Protein AF-A0A9E0H5Y9-F1 (afdb_monomer)

Foldseek 3Di:
DVVVVVVVVVVVVPPCLLVQLDAWDPDQDLVDQTPHDLDLVSLVVLQVLLVVLQVVLVVCVVVVNNVSSVVSNVSSVVSNVSSVVSNVSSVNSVVSNVVNVVVNVVVVVVVVVVVVVVVVVVCVVVVPPPPPPPPDDDPPDDDPDDDDDDDDDDPDDDPPPDDPDDDPDDPPDDPDPPDPDDDPDDPPDPPPPDDPDPDDDDDDPDPPDPPPVVVVVVPDD

Sequence (221 aa):
MRTVALVLALMTSGGCALAAARSPDLPVRVEREPSCNSGKGAVFADGLGGGLFGLTSLGLLAAEEPAPGLVFGLAAAAFIGSAVSGSRSADRCRAARAEYQALVVARDEQVAVQRAVIQTERRLRAGGAAPVTPTGASPVDPFPGAPAPTGTGATATTPTGTAPPVKPPVAAVKPVAPVAPVAPVKPPVAPPAAQADDDESPADDGAGGSDWAEFWREVKP

Structure (mmCIF, N/CA/C/O backbone):
data_AF-A0A9E0H5Y9-F1
#
_entry.id   AF-A0A9E0H5Y9-F1
#
loop_
_atom_site.group_PDB
_atom_site.id
_atom_site.type_symbol
_atom_site.label_atom_id
_atom_site.label_alt_id
_atom_site.label_comp_id
_atom_site.label_asym_id
_atom_site.label_entity_id
_atom_site.label_seq_id
_atom_site.pdbx_PDB_ins_code
_atom_site.Cartn_x
_atom_site.Cartn_y
_atom_site.Cartn_z
_atom_site.occupancy
_atom_site.B_iso_or_equiv
_atom_site.auth_seq_id
_atom_site.auth_comp_id
_atom_site.auth_asym_id
_atom_site.auth_atom_id
_atom_site.pdbx_PDB_model_num
ATOM 1 N N . MET A 1 1 ? 25.510 13.028 -26.092 1.00 55.56 1 MET A N 1
ATOM 2 C CA . MET A 1 1 ? 26.004 13.335 -24.724 1.00 55.56 1 MET A CA 1
ATOM 3 C C . MET A 1 1 ? 25.100 14.297 -23.945 1.00 55.56 1 MET A C 1
ATOM 5 O O . MET A 1 1 ? 24.720 13.952 -22.836 1.00 55.56 1 MET A O 1
ATOM 9 N N . ARG A 1 2 ? 24.695 15.458 -24.491 1.00 68.00 2 ARG A N 1
ATOM 10 C CA . ARG A 1 2 ? 23.808 16.416 -23.783 1.00 68.00 2 ARG A CA 1
ATOM 11 C C . ARG A 1 2 ? 22.443 15.847 -23.355 1.00 68.00 2 ARG A C 1
ATOM 13 O O . ARG A 1 2 ? 21.960 16.191 -22.287 1.00 68.00 2 ARG A O 1
ATOM 20 N N . THR A 1 3 ? 21.851 14.958 -24.148 1.00 65.44 3 THR A N 1
ATOM 21 C CA . THR A 1 3 ? 20.561 14.309 -23.850 1.00 65.44 3 THR A CA 1
ATOM 22 C C . THR A 1 3 ? 20.649 13.305 -22.700 1.00 65.44 3 THR A C 1
ATOM 24 O O . THR A 1 3 ? 19.797 13.312 -21.820 1.00 65.44 3 THR A O 1
ATOM 27 N N . VAL A 1 4 ? 21.720 12.508 -22.647 1.00 63.34 4 VAL A N 1
ATOM 28 C CA . VAL A 1 4 ? 21.959 11.525 -21.574 1.00 63.34 4 VAL A CA 1
ATOM 29 C C . VAL A 1 4 ? 22.119 12.217 -20.217 1.00 63.34 4 VAL A C 1
ATOM 31 O O . VAL A 1 4 ? 21.519 11.789 -19.238 1.00 63.34 4 VAL A O 1
ATOM 34 N N . ALA A 1 5 ? 22.847 13.339 -20.167 1.00 66.44 5 ALA A N 1
ATOM 35 C CA . ALA A 1 5 ? 23.011 14.125 -18.942 1.00 66.44 5 ALA A CA 1
ATOM 36 C C . ALA A 1 5 ? 21.685 14.721 -18.427 1.00 66.44 5 ALA A C 1
ATOM 38 O O . ALA A 1 5 ? 21.479 14.820 -17.221 1.00 66.44 5 ALA A O 1
ATOM 39 N N . LEU A 1 6 ? 20.772 15.084 -19.332 1.00 68.62 6 LEU A N 1
ATOM 40 C CA . LEU A 1 6 ? 19.481 15.680 -18.985 1.00 68.62 6 LEU A CA 1
ATOM 41 C C . LEU A 1 6 ? 18.494 14.626 -18.452 1.00 68.62 6 LEU A C 1
ATOM 43 O O . LEU A 1 6 ? 17.784 14.887 -17.483 1.00 68.62 6 LEU A O 1
ATOM 47 N N . VAL A 1 7 ? 18.519 13.409 -19.009 1.00 64.50 7 VAL A N 1
ATOM 48 C CA . VAL A 1 7 ? 17.754 12.255 -18.496 1.00 64.50 7 VAL A CA 1
ATOM 49 C C . VAL A 1 7 ? 18.269 11.821 -17.121 1.00 64.50 7 VAL A C 1
ATOM 51 O O . VAL A 1 7 ? 17.469 11.585 -16.215 1.00 64.50 7 VAL A O 1
ATOM 54 N N . LEU A 1 8 ? 19.592 11.792 -16.924 1.00 64.38 8 LEU A N 1
ATOM 55 C CA . LEU A 1 8 ? 20.189 11.469 -15.625 1.00 64.38 8 LEU A CA 1
ATOM 56 C C . LEU A 1 8 ? 19.835 12.522 -14.558 1.00 64.38 8 LEU A C 1
ATOM 58 O O . LEU A 1 8 ? 19.480 12.162 -13.440 1.00 64.38 8 LEU A O 1
ATOM 62 N N . ALA A 1 9 ? 19.850 13.812 -14.915 1.00 62.47 9 ALA A N 1
ATOM 63 C CA . ALA A 1 9 ? 19.482 14.907 -14.013 1.00 62.47 9 ALA A CA 1
ATOM 64 C C . ALA A 1 9 ? 17.990 14.888 -13.610 1.00 62.47 9 ALA A C 1
ATOM 66 O O . ALA A 1 9 ? 17.641 15.219 -12.471 1.00 62.47 9 ALA A O 1
ATOM 67 N N . LEU A 1 10 ? 17.101 14.463 -14.516 1.00 63.09 10 LEU A N 1
ATOM 68 C CA . LEU A 1 10 ? 15.674 14.258 -14.233 1.00 63.09 10 LEU A CA 1
ATOM 69 C C . LEU A 1 10 ? 15.440 13.044 -13.322 1.00 63.09 10 LEU A C 1
ATOM 71 O O . LEU A 1 10 ? 14.639 13.125 -12.392 1.00 63.09 10 LEU A O 1
ATOM 75 N N . MET A 1 11 ? 16.189 11.953 -13.517 1.00 62.50 11 MET A N 1
ATOM 76 C CA . MET A 1 11 ? 16.138 10.783 -12.628 1.00 62.50 11 MET A CA 1
ATOM 77 C C . MET A 1 11 ? 16.585 11.133 -11.201 1.00 62.50 11 MET A C 1
ATOM 79 O O . MET A 1 11 ? 15.953 10.709 -10.236 1.00 62.50 11 MET A O 1
ATOM 83 N N . THR A 1 12 ? 17.631 11.952 -11.044 1.00 60.62 12 THR A N 1
ATOM 84 C CA . THR A 1 12 ? 18.135 12.348 -9.717 1.00 60.62 12 THR A CA 1
ATOM 85 C C . THR A 1 12 ? 17.270 13.391 -9.008 1.00 60.62 12 THR A C 1
ATOM 87 O O . THR A 1 12 ? 17.275 13.441 -7.782 1.00 60.62 12 THR A O 1
ATOM 90 N N . SER A 1 13 ? 16.508 14.209 -9.741 1.00 57.97 13 SER A N 1
ATOM 91 C CA . SER A 1 13 ? 15.600 15.211 -9.149 1.00 57.97 13 SER A CA 1
ATOM 92 C C . SER A 1 13 ? 14.197 14.668 -8.841 1.00 57.97 13 SER A C 1
ATOM 94 O O . SER A 1 13 ? 13.525 15.196 -7.957 1.00 57.97 13 SER A O 1
ATOM 96 N N . GLY A 1 14 ? 13.773 13.576 -9.489 1.00 53.28 14 GLY A N 1
ATOM 97 C CA . GLY A 1 14 ? 12.533 12.852 -9.173 1.00 53.28 14 GLY A CA 1
ATOM 98 C C . GLY A 1 14 ? 12.631 11.857 -8.002 1.00 53.28 14 GLY A C 1
ATOM 99 O O . GLY A 1 14 ? 11.616 11.303 -7.583 1.00 53.28 14 GLY A O 1
ATOM 100 N N . GLY A 1 15 ? 13.827 11.638 -7.441 1.00 47.69 15 GLY A N 1
ATOM 101 C CA . GLY A 1 15 ? 14.134 10.605 -6.437 1.00 47.69 15 GLY A CA 1
ATOM 102 C C . GLY A 1 15 ? 13.528 10.775 -5.034 1.00 47.69 15 GLY A C 1
ATOM 103 O O . GLY A 1 15 ? 13.926 10.067 -4.113 1.00 47.69 15 GLY A O 1
ATOM 104 N N . CYS A 1 16 ? 12.561 11.671 -4.832 1.00 50.84 16 CYS A N 1
ATOM 105 C CA . CYS A 1 16 ? 11.918 11.862 -3.526 1.00 50.84 16 CYS A CA 1
ATOM 106 C C . CYS A 1 16 ? 10.797 10.845 -3.222 1.00 50.84 16 CYS A C 1
ATOM 108 O O . CYS A 1 16 ? 10.337 10.777 -2.084 1.00 50.84 16 CYS A O 1
ATOM 110 N N . ALA A 1 17 ? 10.342 10.046 -4.196 1.00 49.72 17 ALA A N 1
ATOM 111 C CA . ALA A 1 17 ? 9.211 9.129 -3.996 1.00 49.72 17 ALA A CA 1
ATOM 112 C C . ALA A 1 17 ? 9.541 7.932 -3.078 1.00 49.72 17 ALA A C 1
ATOM 114 O O . ALA A 1 17 ? 8.697 7.508 -2.285 1.00 49.72 17 ALA A O 1
ATOM 115 N N . LEU A 1 18 ? 10.788 7.447 -3.098 1.00 51.97 18 LEU A N 1
ATOM 116 C CA . LEU A 1 18 ? 11.247 6.339 -2.246 1.00 51.97 18 LEU A CA 1
ATOM 117 C C . LEU A 1 18 ? 11.237 6.683 -0.744 1.00 51.97 18 LEU A C 1
ATOM 119 O O . LEU A 1 18 ? 11.115 5.789 0.090 1.00 51.97 18 LEU A O 1
ATOM 123 N N . ALA A 1 19 ? 11.268 7.969 -0.379 1.00 49.94 19 ALA A N 1
ATOM 124 C CA . ALA A 1 19 ? 11.200 8.411 1.016 1.00 49.94 19 ALA A CA 1
ATOM 125 C C . ALA A 1 19 ? 9.797 8.271 1.651 1.00 49.94 19 ALA A C 1
ATOM 127 O O . ALA A 1 19 ? 9.645 8.464 2.858 1.00 49.94 19 ALA A O 1
ATOM 128 N N . ALA A 1 20 ? 8.759 7.932 0.875 1.00 52.62 20 ALA A N 1
ATOM 129 C CA . ALA A 1 20 ? 7.381 7.884 1.367 1.00 52.62 20 ALA A CA 1
ATOM 130 C C . ALA A 1 20 ? 6.951 6.516 1.934 1.00 52.62 20 ALA A C 1
ATOM 132 O O . ALA A 1 20 ? 5.935 6.446 2.632 1.00 52.62 20 ALA A O 1
ATOM 133 N N . ALA A 1 21 ? 7.698 5.436 1.679 1.00 60.50 21 ALA A N 1
ATOM 134 C CA . ALA A 1 21 ? 7.359 4.089 2.146 1.00 60.50 21 ALA A CA 1
ATOM 135 C C . ALA A 1 21 ? 7.815 3.861 3.598 1.00 60.50 21 ALA A C 1
ATOM 137 O O . ALA A 1 21 ? 8.646 3.003 3.892 1.00 60.50 21 ALA A O 1
ATOM 138 N N . ARG A 1 22 ? 7.274 4.648 4.531 1.00 72.25 22 ARG A N 1
ATOM 139 C CA . ARG A 1 22 ? 7.550 4.483 5.962 1.00 72.25 22 ARG A CA 1
ATOM 140 C C . ARG A 1 22 ? 6.831 3.231 6.470 1.00 72.25 22 ARG A C 1
ATOM 142 O O . ARG A 1 22 ? 5.601 3.205 6.518 1.00 72.25 22 ARG A O 1
ATOM 149 N N . SER A 1 23 ? 7.600 2.196 6.811 1.00 76.25 23 SER A N 1
ATOM 150 C CA . SER A 1 23 ? 7.073 0.992 7.466 1.00 76.25 23 SER A CA 1
ATOM 151 C C . SER A 1 23 ? 6.410 1.380 8.796 1.00 76.25 23 SER A C 1
ATOM 153 O O . SER A 1 23 ? 6.913 2.290 9.460 1.00 76.25 23 SER A O 1
ATOM 155 N N . PRO A 1 24 ? 5.296 0.741 9.199 1.00 82.06 24 PRO A N 1
ATOM 156 C CA . PRO A 1 24 ? 4.692 1.007 10.500 1.00 82.06 24 PRO A CA 1
ATOM 157 C C . PRO A 1 24 ? 5.658 0.653 11.640 1.00 82.06 24 PRO A C 1
ATOM 159 O O . PRO A 1 24 ? 6.370 -0.351 11.559 1.00 82.06 24 PRO A O 1
ATOM 162 N N . ASP A 1 25 ? 5.645 1.459 12.704 1.00 79.25 25 ASP A N 1
ATOM 163 C CA . ASP A 1 25 ? 6.299 1.118 13.969 1.00 79.25 25 ASP A CA 1
ATOM 164 C C . ASP A 1 25 ? 5.509 -0.017 14.640 1.00 79.25 25 ASP A C 1
ATO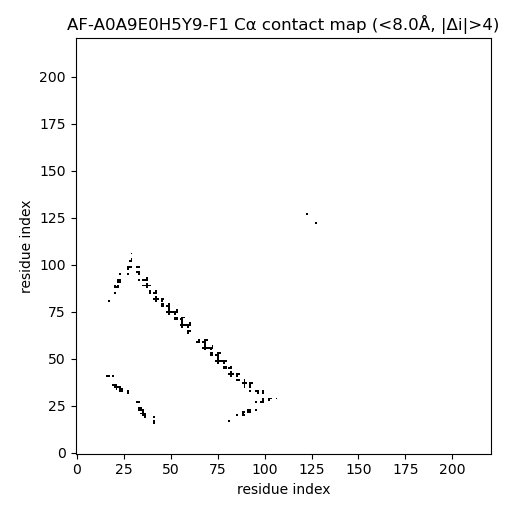M 166 O O . ASP A 1 25 ? 4.319 0.126 14.930 1.00 79.25 25 ASP A O 1
ATOM 170 N N . LEU A 1 26 ? 6.169 -1.155 14.869 1.00 81.44 26 LEU A N 1
ATOM 171 C CA . LEU A 1 26 ? 5.613 -2.317 15.568 1.00 81.44 26 LEU A CA 1
ATOM 172 C C . LEU A 1 26 ? 6.217 -2.426 16.983 1.00 81.44 26 LEU A C 1
ATOM 174 O O . LEU A 1 26 ? 7.394 -2.103 17.160 1.00 81.44 26 LEU A O 1
ATOM 178 N N . PRO A 1 27 ? 5.466 -2.917 17.992 1.00 85.94 27 PRO A N 1
ATOM 179 C CA . PRO A 1 27 ? 4.072 -3.373 17.926 1.00 85.94 27 PRO A CA 1
ATOM 180 C C . PRO A 1 27 ? 3.060 -2.216 17.866 1.00 85.94 27 PRO A C 1
ATOM 182 O O . PRO A 1 27 ? 3.323 -1.134 18.393 1.00 85.94 27 PRO A O 1
ATOM 185 N N . VAL A 1 28 ? 1.888 -2.467 17.267 1.00 86.88 28 VAL A N 1
ATOM 186 C CA . VAL A 1 28 ? 0.767 -1.511 17.226 1.00 86.88 28 VAL A CA 1
ATOM 187 C C . VAL A 1 28 ? 0.241 -1.274 18.643 1.00 86.88 28 VAL A C 1
ATOM 189 O O . VAL A 1 28 ? 0.017 -2.218 19.399 1.00 86.88 28 VAL A O 1
ATOM 192 N N . ARG A 1 29 ? 0.055 -0.004 19.016 1.00 87.12 29 ARG A N 1
ATOM 193 C CA . ARG A 1 29 ? -0.395 0.410 20.354 1.00 87.12 29 ARG A CA 1
ATOM 194 C C . ARG A 1 29 ? -1.699 1.187 20.260 1.00 87.12 29 ARG A C 1
ATOM 196 O O . ARG A 1 29 ? -1.897 1.920 19.297 1.00 87.12 29 ARG A O 1
ATOM 203 N N . VAL A 1 30 ? -2.576 1.070 21.257 1.00 90.50 30 VAL A N 1
ATOM 204 C CA . VAL A 1 30 ? -3.907 1.708 21.204 1.00 90.50 30 VAL A CA 1
ATOM 205 C C . VAL A 1 30 ? -3.842 3.227 21.399 1.00 90.50 30 VAL A C 1
ATOM 207 O O . VAL A 1 30 ? -4.748 3.954 20.992 1.00 90.50 30 VAL A O 1
ATOM 210 N N . GLU A 1 31 ? -2.764 3.730 22.001 1.00 89.94 31 GLU A N 1
ATOM 211 C CA . GLU A 1 31 ? -2.590 5.146 22.328 1.00 89.94 31 GLU A CA 1
ATOM 212 C C . GLU A 1 31 ? -2.141 5.986 21.128 1.00 89.94 31 GLU A C 1
ATOM 214 O O . GLU A 1 31 ? -2.300 7.206 21.146 1.00 89.94 31 GLU A O 1
ATOM 219 N N . ARG A 1 32 ? -1.571 5.362 20.088 1.00 89.56 32 ARG A N 1
ATOM 220 C CA . ARG A 1 32 ? -1.004 6.076 18.940 1.00 89.56 32 ARG A CA 1
ATOM 221 C C . ARG A 1 32 ? -1.328 5.367 17.635 1.00 89.56 32 ARG A C 1
ATOM 223 O O . ARG A 1 32 ? -0.902 4.237 17.420 1.00 89.56 32 ARG A O 1
ATOM 230 N N . GLU A 1 33 ? -2.019 6.074 16.745 1.00 89.00 33 GLU A N 1
ATOM 231 C CA . GLU A 1 33 ? -2.270 5.579 15.394 1.00 89.00 33 GLU A CA 1
ATOM 232 C C . GLU A 1 33 ? -0.937 5.357 14.648 1.00 89.00 33 GLU A C 1
ATOM 234 O O . GLU A 1 33 ? -0.043 6.213 14.721 1.00 89.00 33 GLU A O 1
ATOM 239 N N . PRO A 1 34 ? -0.775 4.234 13.921 1.00 87.69 34 PRO A N 1
ATOM 240 C CA . PRO A 1 34 ? 0.422 3.989 13.130 1.00 87.69 34 PRO A CA 1
ATOM 241 C C . PRO A 1 34 ? 0.591 5.061 12.044 1.00 87.69 34 PRO A C 1
ATOM 243 O O . PRO A 1 34 ? -0.226 5.206 11.131 1.00 87.69 34 PRO A O 1
ATOM 246 N N . SER A 1 35 ? 1.696 5.805 12.121 1.00 84.12 35 SER A N 1
ATOM 247 C CA . SER A 1 35 ? 2.064 6.821 11.135 1.00 84.12 35 SER A CA 1
ATOM 248 C C . SER A 1 35 ? 2.779 6.175 9.949 1.00 84.12 35 SER A C 1
ATOM 250 O O . SER A 1 35 ? 4.008 6.159 9.876 1.00 84.12 35 SER A O 1
ATOM 252 N N . CYS A 1 36 ? 2.006 5.623 9.022 1.00 86.38 36 CYS A N 1
ATOM 253 C CA . CYS A 1 36 ? 2.512 5.038 7.786 1.00 86.38 36 CYS A CA 1
ATOM 254 C C . CYS A 1 36 ? 1.691 5.516 6.580 1.00 86.38 36 CYS A C 1
ATOM 256 O O . CYS A 1 36 ? 0.522 5.894 6.703 1.00 86.38 36 CYS A O 1
ATOM 258 N N . ASN A 1 37 ? 2.317 5.538 5.400 1.00 81.81 37 ASN A N 1
ATOM 259 C CA . ASN A 1 37 ? 1.646 5.931 4.165 1.00 81.81 37 ASN A CA 1
ATOM 260 C C . ASN A 1 37 ? 1.036 4.695 3.491 1.00 81.81 37 ASN A C 1
ATOM 262 O O . ASN A 1 37 ? 1.750 3.833 2.989 1.00 81.81 37 ASN A O 1
ATOM 266 N N . SER A 1 38 ? -0.295 4.610 3.473 1.00 80.50 38 SER A N 1
ATOM 267 C CA . SER A 1 38 ? -1.037 3.541 2.788 1.00 80.50 38 SER A CA 1
ATOM 268 C C . SER A 1 38 ? -1.387 3.882 1.333 1.00 80.50 38 SER A C 1
ATOM 270 O O . SER A 1 38 ? -2.138 3.141 0.684 1.00 80.50 38 SER A O 1
ATOM 272 N N . GLY A 1 39 ? -0.941 5.041 0.841 1.00 77.94 39 GLY A N 1
ATOM 273 C CA . GLY A 1 39 ? -1.223 5.527 -0.500 1.00 77.94 39 GLY A CA 1
ATOM 274 C C . GLY A 1 39 ? -0.476 4.715 -1.552 1.00 77.94 39 GLY A C 1
ATOM 275 O O . GLY A 1 39 ? 0.749 4.660 -1.553 1.00 77.94 39 GLY A O 1
ATOM 276 N N . LYS A 1 40 ? -1.213 4.132 -2.504 1.00 79.50 40 LYS A N 1
ATOM 277 C CA . LYS A 1 40 ? -0.628 3.425 -3.659 1.00 79.50 40 LYS A CA 1
ATOM 278 C C . LYS A 1 40 ? -0.065 4.368 -4.730 1.00 79.50 40 LYS A C 1
ATOM 280 O O . LYS A 1 40 ? 0.473 3.889 -5.717 1.00 79.50 40 LYS A O 1
ATOM 285 N N . GLY A 1 41 ? -0.167 5.688 -4.546 1.00 78.69 41 GLY A N 1
ATOM 286 C CA . GLY A 1 41 ? 0.259 6.677 -5.543 1.00 78.69 41 GLY A CA 1
ATOM 287 C C . GLY A 1 41 ? 1.720 6.517 -5.972 1.00 78.69 41 GLY A C 1
ATOM 288 O O . GLY A 1 41 ? 2.003 6.555 -7.163 1.00 78.69 41 GLY A O 1
ATOM 289 N N . ALA A 1 42 ? 2.623 6.239 -5.025 1.00 77.25 42 ALA A N 1
ATOM 290 C CA . ALA A 1 42 ? 4.030 5.978 -5.336 1.00 77.25 42 ALA A CA 1
ATOM 291 C C . ALA A 1 42 ? 4.221 4.672 -6.130 1.00 77.25 42 ALA A C 1
ATOM 293 O O . ALA A 1 42 ? 4.955 4.655 -7.107 1.00 77.25 42 ALA A O 1
ATOM 294 N N . VAL A 1 43 ? 3.485 3.608 -5.783 1.00 83.75 43 VAL A N 1
ATOM 295 C CA . VAL A 1 43 ? 3.524 2.321 -6.506 1.00 83.75 43 VAL A CA 1
ATOM 296 C C . VAL A 1 43 ? 3.056 2.484 -7.953 1.00 83.75 43 VAL A C 1
ATOM 298 O O . VAL A 1 43 ? 3.643 1.906 -8.862 1.00 83.75 43 VAL A O 1
ATOM 301 N N . PHE A 1 44 ? 2.013 3.287 -8.179 1.00 83.25 44 PHE A N 1
ATOM 302 C CA . PHE A 1 44 ? 1.539 3.596 -9.527 1.00 83.25 44 PHE A CA 1
ATOM 303 C C . PHE A 1 44 ? 2.556 4.414 -10.324 1.00 83.25 44 PHE A C 1
ATOM 305 O O . PHE A 1 44 ? 2.780 4.110 -11.493 1.00 83.25 44 PHE A O 1
ATOM 312 N N . ALA A 1 45 ? 3.180 5.420 -9.705 1.00 81.94 45 ALA A N 1
ATOM 313 C CA . ALA A 1 45 ? 4.218 6.214 -10.357 1.00 81.94 45 ALA A CA 1
ATOM 314 C C . ALA A 1 45 ? 5.423 5.343 -10.753 1.00 81.94 45 ALA A C 1
ATOM 316 O O . ALA A 1 45 ? 5.882 5.418 -11.893 1.00 81.94 45 ALA A O 1
ATOM 317 N N . ASP A 1 46 ? 5.860 4.460 -9.854 1.00 83.75 46 ASP A N 1
ATOM 318 C CA . ASP A 1 46 ? 6.954 3.524 -10.109 1.00 83.75 46 ASP A CA 1
ATOM 319 C C . ASP A 1 46 ? 6.590 2.515 -11.205 1.00 83.75 46 ASP A C 1
ATOM 321 O O . ASP A 1 46 ? 7.380 2.279 -12.114 1.00 83.75 46 ASP A O 1
ATOM 325 N N . GLY A 1 47 ? 5.375 1.961 -11.184 1.00 84.50 47 GLY A N 1
ATOM 326 C CA . GLY A 1 47 ? 4.901 1.051 -12.230 1.00 84.50 47 GLY A CA 1
ATOM 327 C C . GLY A 1 47 ? 4.837 1.713 -13.610 1.00 84.50 47 GLY A C 1
ATOM 328 O O . GLY A 1 47 ? 5.225 1.105 -14.608 1.00 84.50 47 GLY A O 1
ATOM 329 N N . LEU A 1 48 ? 4.403 2.975 -13.669 1.00 90.38 48 LEU A N 1
ATOM 330 C CA . LEU A 1 48 ? 4.343 3.750 -14.910 1.00 90.38 48 LEU A CA 1
ATOM 331 C C . LEU A 1 48 ? 5.751 4.062 -15.436 1.00 90.38 48 LEU A C 1
ATOM 333 O O . LEU A 1 48 ? 6.006 3.891 -16.628 1.00 90.38 48 LEU A O 1
ATOM 337 N N . GLY A 1 49 ? 6.677 4.437 -14.547 1.00 85.81 49 GLY A N 1
ATOM 338 C CA . GLY A 1 49 ? 8.094 4.588 -14.878 1.00 85.81 49 GLY A CA 1
ATOM 339 C C . GLY A 1 49 ? 8.697 3.288 -15.412 1.00 85.81 49 GLY A C 1
ATOM 340 O O . GLY A 1 49 ? 9.285 3.281 -16.492 1.00 85.81 49 GLY A O 1
ATOM 341 N N . GLY A 1 50 ? 8.476 2.173 -14.714 1.00 88.81 50 GLY A N 1
ATOM 342 C CA . GLY A 1 50 ? 8.931 0.845 -15.128 1.00 88.81 50 GLY A CA 1
ATOM 343 C C . GLY A 1 50 ? 8.415 0.446 -16.510 1.00 88.81 50 GLY A C 1
ATOM 344 O O . GLY A 1 50 ? 9.194 -0.013 -17.342 1.00 88.81 50 GLY A O 1
ATOM 345 N N . GLY A 1 51 ? 7.135 0.695 -16.796 1.00 89.69 51 GLY A N 1
ATOM 346 C CA . GLY A 1 51 ? 6.551 0.448 -18.116 1.00 89.69 51 GLY A CA 1
ATOM 347 C C . GLY A 1 51 ? 7.186 1.297 -19.223 1.00 89.69 51 GLY A C 1
ATOM 348 O O . GLY A 1 51 ? 7.566 0.762 -20.264 1.00 89.69 51 GLY A O 1
ATOM 349 N N . LEU A 1 52 ? 7.363 2.602 -18.995 1.00 91.81 52 LEU A N 1
ATOM 350 C CA . LEU A 1 52 ? 7.992 3.511 -19.964 1.00 91.81 52 LEU A CA 1
ATOM 351 C C . LEU A 1 52 ? 9.442 3.123 -20.268 1.00 91.81 52 LEU A C 1
ATOM 353 O O . LEU A 1 52 ? 9.836 3.065 -21.436 1.00 91.81 52 LEU A O 1
ATOM 357 N N . PHE A 1 53 ? 10.230 2.818 -19.237 1.00 88.81 53 PHE A N 1
ATOM 358 C CA . PHE A 1 53 ? 11.610 2.380 -19.424 1.00 88.81 53 PHE A CA 1
ATOM 359 C C . PHE A 1 53 ? 11.695 1.000 -20.071 1.00 88.81 53 PHE A C 1
ATOM 361 O O . PHE A 1 53 ? 12.554 0.794 -20.925 1.00 88.81 53 PHE A O 1
ATOM 368 N N . GLY A 1 54 ? 10.775 0.089 -19.747 1.00 92.00 54 GLY A N 1
ATOM 369 C CA . GLY A 1 54 ? 10.717 -1.236 -20.360 1.00 92.00 54 GLY A CA 1
ATOM 370 C C . GLY A 1 54 ? 10.427 -1.167 -21.860 1.00 92.00 54 GLY A C 1
ATOM 371 O O . GLY A 1 54 ? 11.152 -1.759 -22.656 1.00 92.00 54 GLY A O 1
ATOM 372 N N . LEU A 1 55 ? 9.430 -0.374 -22.267 1.00 93.62 55 LEU A N 1
ATOM 373 C CA . LEU A 1 55 ? 9.121 -0.152 -23.685 1.00 93.62 55 LEU A CA 1
ATOM 374 C C . LEU A 1 55 ? 10.284 0.522 -24.426 1.00 93.62 55 LEU A C 1
ATOM 376 O O . LEU A 1 55 ? 10.602 0.143 -25.551 1.00 93.62 55 LEU A O 1
ATOM 380 N N . THR A 1 56 ? 10.950 1.485 -23.783 1.00 89.56 56 THR A N 1
ATOM 381 C CA . THR A 1 56 ? 12.126 2.161 -24.354 1.00 89.56 56 THR A CA 1
ATOM 382 C C . THR A 1 56 ? 13.302 1.198 -24.529 1.00 89.56 56 THR A C 1
ATOM 384 O O . THR A 1 56 ? 13.953 1.207 -25.571 1.00 89.56 56 THR A O 1
ATOM 387 N N . SER A 1 57 ? 13.548 0.329 -23.544 1.00 91.56 57 SER A N 1
ATOM 388 C CA . SER A 1 57 ? 14.564 -0.727 -23.612 1.00 91.56 57 SER A CA 1
ATOM 389 C C . SER A 1 57 ? 14.321 -1.664 -24.794 1.00 91.56 57 SER A C 1
ATOM 391 O O . SER A 1 57 ? 15.228 -1.874 -25.597 1.00 91.56 57 SER A O 1
ATOM 393 N N . LEU A 1 58 ? 13.086 -2.152 -24.959 1.00 91.81 58 LEU A N 1
ATOM 394 C CA . LEU A 1 58 ? 12.712 -3.023 -26.077 1.00 91.81 58 LEU A CA 1
ATOM 395 C C . LEU A 1 58 ? 12.888 -2.333 -27.434 1.00 91.81 58 LEU A C 1
ATOM 397 O O . LEU A 1 58 ? 13.411 -2.945 -28.361 1.00 91.81 58 LEU A O 1
ATOM 401 N N . GLY A 1 59 ? 12.499 -1.060 -27.550 1.00 93.00 59 GLY A N 1
ATOM 402 C CA . GLY A 1 59 ? 12.676 -0.287 -28.782 1.00 93.00 59 GLY A CA 1
ATOM 403 C C . GLY A 1 59 ? 14.145 -0.104 -29.172 1.00 93.00 59 GLY A C 1
ATOM 404 O O . GLY A 1 59 ? 14.487 -0.230 -30.343 1.00 93.00 59 GLY A O 1
ATOM 405 N N . LEU A 1 60 ? 15.021 0.138 -28.195 1.00 91.44 60 LEU A N 1
ATOM 406 C CA . LEU A 1 60 ? 16.462 0.284 -28.430 1.00 91.44 60 LEU A CA 1
ATOM 407 C C . LEU A 1 60 ? 17.142 -1.047 -28.752 1.00 91.44 60 LEU A C 1
ATOM 409 O O . LEU A 1 60 ? 17.998 -1.099 -29.632 1.00 91.44 60 LEU A O 1
ATOM 413 N N . LEU A 1 61 ? 16.728 -2.131 -28.093 1.00 90.56 61 LEU A N 1
ATOM 414 C CA . LEU A 1 61 ? 17.193 -3.477 -28.426 1.00 90.56 61 LEU A CA 1
ATOM 415 C C . LEU A 1 61 ? 16.771 -3.874 -29.848 1.00 90.56 61 LEU A C 1
ATOM 417 O O . LEU A 1 61 ? 17.573 -4.446 -30.580 1.00 90.56 61 LEU A O 1
ATOM 421 N N . ALA A 1 62 ? 15.550 -3.522 -30.264 1.00 94.06 62 ALA A N 1
ATOM 422 C CA . ALA A 1 62 ? 15.067 -3.756 -31.625 1.00 94.06 62 ALA A CA 1
ATOM 423 C C . ALA A 1 62 ? 15.791 -2.903 -32.683 1.00 94.06 62 ALA A C 1
ATOM 425 O O . ALA A 1 62 ? 15.850 -3.299 -33.843 1.00 94.06 62 ALA A O 1
ATOM 426 N N . ALA A 1 63 ? 16.350 -1.755 -32.293 1.00 93.88 63 ALA A N 1
ATOM 427 C CA . ALA A 1 63 ? 17.157 -0.889 -33.151 1.00 93.88 63 ALA A CA 1
ATOM 428 C C . ALA A 1 63 ? 18.652 -1.274 -33.186 1.00 93.88 63 ALA A C 1
ATOM 430 O O . ALA A 1 63 ? 19.463 -0.486 -33.661 1.00 93.88 63 ALA A O 1
ATOM 431 N N . GLU A 1 64 ? 19.020 -2.453 -32.668 1.00 93.12 64 GLU A N 1
ATOM 432 C CA . GLU A 1 64 ? 20.406 -2.938 -32.569 1.00 93.12 64 GLU A CA 1
ATOM 433 C C . GLU A 1 64 ? 21.337 -2.019 -31.749 1.00 93.12 64 GLU A C 1
ATOM 435 O O . GLU A 1 64 ? 22.557 -2.029 -31.920 1.00 93.12 64 GLU A O 1
ATOM 440 N N . GLU A 1 65 ? 20.786 -1.260 -30.793 1.00 90.50 65 GLU A N 1
ATOM 441 C CA . GLU A 1 65 ? 21.553 -0.470 -29.824 1.00 90.50 65 GLU A CA 1
ATOM 442 C C . GLU A 1 65 ? 21.540 -1.147 -28.432 1.00 90.50 65 GLU A C 1
ATOM 444 O O . GLU A 1 65 ? 20.818 -0.719 -27.519 1.00 90.50 65 GLU A O 1
ATOM 449 N N . PRO A 1 66 ? 22.343 -2.211 -28.205 1.00 85.38 66 PRO A N 1
ATOM 450 C CA . PRO A 1 66 ? 22.231 -3.042 -27.005 1.00 85.38 66 PRO A CA 1
ATOM 451 C C . PRO A 1 66 ? 22.673 -2.329 -25.726 1.00 85.38 66 PRO A C 1
ATOM 453 O O . PRO A 1 66 ? 22.082 -2.535 -24.667 1.00 85.38 66 PRO A O 1
ATOM 456 N N . ALA A 1 67 ? 23.688 -1.464 -25.810 1.00 89.44 67 ALA A N 1
ATOM 457 C CA . ALA A 1 67 ? 24.216 -0.749 -24.651 1.00 89.44 67 ALA A CA 1
ATOM 458 C C . ALA A 1 67 ? 23.165 0.166 -23.986 1.00 89.44 67 ALA A C 1
ATOM 460 O O . ALA A 1 67 ? 22.909 -0.006 -22.792 1.00 89.44 67 ALA A O 1
ATOM 461 N N . PRO A 1 68 ? 22.508 1.104 -24.700 1.00 84.25 68 PRO A N 1
ATOM 462 C CA . PRO A 1 68 ? 21.450 1.905 -24.091 1.00 84.25 68 PRO A CA 1
ATOM 463 C C . PRO A 1 68 ? 20.204 1.064 -23.776 1.00 84.25 68 PRO A C 1
ATOM 465 O O . PRO A 1 68 ? 19.580 1.292 -22.738 1.00 84.25 68 PRO A O 1
ATOM 468 N N . GLY A 1 69 ? 19.880 0.051 -24.591 1.00 86.75 69 GLY A N 1
ATOM 469 C CA . GLY A 1 69 ? 18.777 -0.876 -24.329 1.00 86.75 69 GLY A CA 1
ATOM 470 C C . GLY A 1 69 ? 18.882 -1.564 -22.964 1.00 86.75 69 GLY A C 1
ATOM 471 O O . GLY A 1 69 ? 17.919 -1.553 -22.194 1.00 86.75 69 GLY A O 1
ATOM 472 N N . LEU A 1 70 ? 20.063 -2.075 -22.607 1.00 91.12 70 LEU A N 1
ATOM 473 C CA . LEU A 1 70 ? 20.318 -2.697 -21.302 1.00 91.12 70 LEU A CA 1
ATOM 474 C C . LEU A 1 70 ? 20.205 -1.706 -20.139 1.00 91.12 70 LEU A C 1
ATOM 476 O O . LEU A 1 70 ? 19.611 -2.039 -19.114 1.00 91.12 70 LEU A O 1
ATOM 480 N N . VAL A 1 71 ? 20.720 -0.481 -20.291 1.00 89.50 71 VAL A N 1
ATOM 481 C CA . VAL A 1 71 ? 20.628 0.555 -19.245 1.00 89.50 71 VAL A CA 1
ATOM 482 C C . VAL A 1 71 ? 19.167 0.879 -18.929 1.00 89.50 71 VAL A C 1
ATOM 484 O O . VAL A 1 71 ? 18.777 0.915 -17.760 1.00 89.50 71 VAL A O 1
ATOM 487 N N . PHE A 1 72 ? 18.336 1.057 -19.957 1.00 88.56 72 PHE A N 1
ATOM 488 C CA . PHE A 1 72 ? 16.906 1.289 -19.765 1.00 88.56 72 PHE A CA 1
ATOM 489 C C . PHE A 1 72 ? 16.175 0.058 -19.216 1.00 88.56 72 PHE A C 1
ATOM 491 O O . PHE A 1 72 ? 15.258 0.211 -18.411 1.00 88.56 72 PHE A O 1
ATOM 498 N N . GLY A 1 73 ? 16.606 -1.152 -19.579 1.00 90.62 73 GLY A N 1
ATOM 499 C CA . GLY A 1 73 ? 16.062 -2.394 -19.026 1.00 90.62 73 GLY A CA 1
ATOM 500 C C . GLY A 1 73 ? 16.330 -2.526 -17.524 1.00 90.62 73 GLY A C 1
ATOM 501 O O . GLY A 1 73 ? 15.418 -2.828 -16.753 1.00 90.62 73 GLY A O 1
ATOM 502 N N . LEU A 1 74 ? 17.551 -2.212 -17.079 1.00 90.19 74 LEU A N 1
ATOM 503 C CA . LEU A 1 74 ? 17.904 -2.182 -15.656 1.00 90.19 74 LEU A CA 1
ATOM 504 C C . LEU A 1 74 ? 17.124 -1.108 -14.893 1.00 90.19 74 LEU A C 1
ATOM 506 O O . LEU A 1 74 ? 16.643 -1.369 -13.790 1.00 90.19 74 LEU A O 1
ATOM 510 N N . ALA A 1 75 ? 16.947 0.077 -15.485 1.00 85.31 75 ALA A N 1
ATOM 511 C CA . ALA A 1 75 ? 16.104 1.115 -14.900 1.00 85.31 75 ALA A CA 1
ATOM 512 C C . ALA A 1 75 ? 14.658 0.619 -14.732 1.00 85.31 75 ALA A C 1
ATOM 514 O O . ALA A 1 75 ? 14.092 0.737 -13.646 1.00 85.31 75 ALA A O 1
ATOM 515 N N . ALA A 1 76 ? 14.085 -0.009 -15.764 1.00 89.81 76 ALA A N 1
ATOM 516 C CA . ALA A 1 76 ? 12.749 -0.595 -15.703 1.00 89.81 76 ALA A CA 1
ATOM 517 C C . ALA A 1 76 ? 12.620 -1.621 -14.566 1.00 89.81 76 ALA A C 1
ATOM 519 O O . ALA A 1 76 ? 11.682 -1.547 -13.770 1.00 89.81 76 ALA A O 1
ATOM 520 N N . ALA A 1 77 ? 13.592 -2.528 -14.438 1.00 90.25 77 ALA A N 1
ATOM 521 C CA . ALA A 1 77 ? 13.625 -3.518 -13.365 1.00 90.25 77 ALA A CA 1
ATOM 522 C C . ALA A 1 77 ? 13.698 -2.870 -11.971 1.00 90.25 77 ALA A C 1
ATOM 524 O O . ALA A 1 77 ? 12.984 -3.297 -11.062 1.00 90.25 77 ALA A O 1
ATOM 525 N N . ALA A 1 78 ? 14.497 -1.811 -11.801 1.00 88.31 78 ALA A N 1
ATOM 526 C CA . ALA A 1 78 ? 14.584 -1.074 -10.541 1.00 88.31 78 ALA A CA 1
ATOM 527 C C . ALA A 1 78 ? 13.242 -0.425 -10.156 1.00 88.31 78 ALA A C 1
ATOM 529 O O . ALA A 1 78 ? 12.812 -0.532 -9.005 1.00 88.31 78 ALA A O 1
ATOM 530 N N . PHE A 1 79 ? 12.540 0.178 -11.119 1.00 87.50 79 PHE A N 1
ATOM 531 C CA . PHE A 1 79 ? 11.206 0.747 -10.907 1.00 87.50 79 PHE A CA 1
ATOM 532 C C . PHE A 1 79 ? 10.170 -0.318 -10.534 1.00 87.50 79 PHE A C 1
ATOM 534 O O . PHE A 1 79 ? 9.421 -0.143 -9.573 1.00 87.50 79 PHE A O 1
ATOM 541 N N . ILE A 1 80 ? 10.159 -1.455 -11.232 1.00 85.75 80 ILE A N 1
ATOM 542 C CA . ILE A 1 80 ? 9.254 -2.569 -10.914 1.00 85.75 80 ILE A CA 1
ATOM 543 C C . ILE A 1 80 ? 9.559 -3.122 -9.514 1.00 85.75 80 ILE A C 1
ATOM 545 O O . ILE A 1 80 ? 8.642 -3.338 -8.718 1.00 85.75 80 ILE A O 1
ATOM 549 N N . GLY A 1 81 ? 10.838 -3.296 -9.174 1.00 85.31 81 GLY A N 1
ATOM 550 C CA . GLY A 1 81 ? 11.266 -3.726 -7.842 1.00 85.31 81 GLY A CA 1
ATOM 551 C C . GLY A 1 81 ? 10.814 -2.760 -6.743 1.00 85.31 81 GLY A C 1
ATOM 552 O O . GLY A 1 81 ? 10.285 -3.196 -5.714 1.00 85.31 81 GLY A O 1
ATOM 553 N N . SER A 1 82 ? 10.943 -1.451 -6.985 1.00 84.38 82 SER A N 1
ATOM 554 C CA . SER A 1 82 ? 10.439 -0.402 -6.091 1.00 84.38 82 SER A CA 1
ATOM 555 C C . SER A 1 82 ? 8.923 -0.494 -5.914 1.00 84.38 82 SER A C 1
ATOM 557 O O . SER A 1 82 ? 8.442 -0.527 -4.781 1.00 84.38 82 SER A O 1
ATOM 559 N N . ALA A 1 83 ? 8.168 -0.660 -7.003 1.00 84.50 83 ALA A N 1
ATOM 560 C CA . ALA A 1 83 ? 6.713 -0.793 -6.961 1.00 84.50 83 ALA A CA 1
ATOM 561 C C . ALA A 1 83 ? 6.261 -2.004 -6.122 1.00 84.50 83 ALA A C 1
ATOM 563 O O . ALA A 1 83 ? 5.368 -1.884 -5.277 1.00 84.50 83 ALA A O 1
ATOM 564 N N . VAL A 1 84 ? 6.901 -3.167 -6.295 1.00 88.06 84 VAL A N 1
ATOM 565 C CA . VAL A 1 84 ? 6.584 -4.387 -5.530 1.00 88.06 84 VAL A CA 1
ATOM 566 C C . VAL A 1 84 ? 6.903 -4.204 -4.045 1.00 88.06 84 VAL A C 1
ATOM 568 O O . VAL A 1 84 ? 6.077 -4.529 -3.185 1.00 88.06 84 VAL A O 1
ATOM 571 N N . SER A 1 85 ? 8.078 -3.655 -3.730 1.00 87.12 85 SER A N 1
ATOM 572 C CA . SER A 1 85 ? 8.481 -3.362 -2.350 1.00 87.12 85 SER A CA 1
ATOM 573 C C . SER A 1 85 ? 7.538 -2.344 -1.691 1.00 87.12 85 SER A C 1
ATOM 575 O O . SER A 1 85 ? 7.042 -2.562 -0.579 1.00 87.12 85 SER A O 1
ATOM 577 N N . GLY A 1 86 ? 7.195 -1.278 -2.418 1.00 84.31 86 GLY A N 1
ATOM 578 C CA . GLY A 1 86 ? 6.250 -0.249 -1.999 1.00 84.31 86 GLY A CA 1
ATOM 579 C C . GLY A 1 86 ? 4.848 -0.803 -1.747 1.00 84.31 86 GLY A C 1
ATOM 580 O O . GLY A 1 86 ? 4.241 -0.472 -0.727 1.00 84.31 86 GLY A O 1
ATOM 581 N N . SER A 1 87 ? 4.353 -1.707 -2.601 1.00 86.94 87 SER A N 1
ATOM 582 C CA . SER A 1 87 ? 3.052 -2.360 -2.395 1.00 86.94 87 SER A CA 1
ATOM 583 C C . SER A 1 87 ? 3.036 -3.175 -1.107 1.00 86.94 87 SER A C 1
ATOM 585 O O . SER A 1 87 ? 2.119 -3.024 -0.302 1.00 86.94 87 SER A O 1
ATOM 587 N N . ARG A 1 88 ? 4.077 -3.980 -0.858 1.00 89.00 88 ARG A N 1
ATOM 588 C CA . ARG A 1 88 ? 4.185 -4.768 0.380 1.00 89.00 88 ARG A CA 1
ATOM 589 C C . ARG A 1 88 ? 4.218 -3.874 1.621 1.00 89.00 88 ARG A C 1
ATOM 591 O O . ARG A 1 88 ? 3.592 -4.207 2.625 1.00 89.00 88 ARG A O 1
ATOM 598 N N . SER A 1 89 ? 4.912 -2.737 1.558 1.00 86.25 89 SER A N 1
ATOM 599 C CA . SER A 1 89 ? 4.937 -1.753 2.650 1.00 86.25 89 SER A CA 1
ATOM 600 C C . SER A 1 89 ? 3.555 -1.130 2.894 1.00 86.25 89 SER A C 1
ATOM 602 O O . SER A 1 89 ? 3.090 -1.069 4.036 1.00 86.25 89 SER A O 1
ATOM 604 N N . ALA A 1 90 ? 2.842 -0.755 1.827 1.00 86.69 90 ALA A N 1
ATOM 605 C CA . ALA A 1 90 ? 1.485 -0.217 1.919 1.00 86.69 90 ALA A CA 1
ATOM 606 C C . ALA A 1 90 ? 0.495 -1.238 2.506 1.00 86.69 90 ALA A C 1
ATOM 608 O O . ALA A 1 90 ? -0.355 -0.874 3.321 1.00 86.69 90 ALA A O 1
ATOM 609 N N . ASP A 1 91 ? 0.617 -2.513 2.138 1.00 89.56 91 ASP A N 1
ATOM 610 C CA . ASP A 1 91 ? -0.247 -3.570 2.662 1.00 89.56 91 ASP A CA 1
ATOM 611 C C . ASP A 1 91 ? 0.045 -3.861 4.145 1.00 89.56 91 ASP A C 1
ATOM 613 O O . ASP A 1 91 ? -0.894 -3.977 4.934 1.00 89.56 91 ASP A O 1
ATOM 617 N N . ARG A 1 92 ? 1.316 -3.834 4.576 1.00 89.62 92 ARG A N 1
ATOM 618 C CA . ARG A 1 92 ? 1.675 -3.882 6.010 1.00 89.62 92 ARG A CA 1
ATOM 619 C C . ARG A 1 92 ? 1.102 -2.700 6.790 1.00 89.62 92 ARG A C 1
ATOM 621 O O . ARG A 1 92 ? 0.601 -2.880 7.894 1.00 89.62 92 ARG A O 1
ATOM 628 N N . CYS A 1 93 ? 1.138 -1.500 6.215 1.00 90.62 93 CYS A N 1
ATOM 629 C CA . CYS A 1 93 ? 0.543 -0.315 6.830 1.00 90.62 93 CYS A CA 1
ATOM 630 C C . CYS A 1 93 ? -0.980 -0.456 7.002 1.00 90.62 93 CYS A C 1
ATOM 632 O O . CYS A 1 93 ? -1.530 -0.101 8.045 1.00 90.62 93 CYS A O 1
ATOM 634 N N . ARG A 1 94 ? -1.675 -1.014 6.002 1.00 90.25 94 ARG A N 1
ATOM 635 C CA . ARG A 1 94 ? -3.116 -1.295 6.096 1.00 90.25 94 ARG A CA 1
ATOM 636 C C . ARG A 1 94 ? -3.429 -2.333 7.162 1.00 90.25 94 ARG A C 1
ATOM 638 O O . ARG A 1 94 ? -4.371 -2.126 7.919 1.00 90.25 94 ARG A O 1
ATOM 645 N N . ALA A 1 95 ? -2.633 -3.397 7.243 1.00 93.00 95 ALA A N 1
ATOM 646 C CA . ALA A 1 95 ? -2.770 -4.403 8.290 1.00 93.00 95 ALA A CA 1
ATOM 647 C C . ALA A 1 95 ? -2.600 -3.775 9.684 1.00 93.00 95 ALA A C 1
ATOM 649 O O . ALA A 1 95 ? -3.485 -3.908 10.523 1.00 93.00 95 ALA A O 1
ATOM 650 N N . ALA A 1 96 ? -1.549 -2.974 9.890 1.00 92.38 96 ALA A N 1
ATOM 651 C CA . ALA A 1 96 ? -1.314 -2.279 11.157 1.00 92.38 96 ALA A CA 1
ATOM 652 C C . ALA A 1 96 ? -2.453 -1.311 11.532 1.00 92.38 96 ALA A C 1
ATOM 654 O O . ALA A 1 96 ? -2.822 -1.202 12.701 1.00 92.38 96 ALA A O 1
ATOM 655 N N . ARG A 1 97 ? -3.054 -0.616 10.555 1.00 93.00 97 ARG A N 1
ATOM 656 C CA . ARG A 1 97 ? -4.241 0.222 10.798 1.00 93.00 97 ARG A CA 1
ATOM 657 C C . ARG A 1 97 ? -5.478 -0.594 11.161 1.00 93.00 97 ARG A C 1
ATOM 659 O O . ARG A 1 97 ? -6.231 -0.168 12.032 1.00 93.00 97 ARG A O 1
ATOM 666 N N . ALA A 1 98 ? -5.692 -1.741 10.521 1.00 94.31 98 ALA A N 1
ATOM 667 C CA . ALA A 1 98 ? -6.797 -2.632 10.863 1.00 94.31 98 ALA A CA 1
ATOM 668 C C . ALA A 1 98 ? -6.645 -3.180 12.293 1.00 94.31 98 ALA A C 1
ATOM 670 O O . ALA A 1 98 ? -7.603 -3.168 13.064 1.00 94.31 98 ALA A O 1
ATOM 671 N N . GLU A 1 99 ? -5.428 -3.571 12.681 1.00 94.25 99 GLU A N 1
ATOM 672 C CA . GLU A 1 99 ? -5.106 -3.971 14.055 1.00 94.25 99 GLU A CA 1
ATOM 673 C C . GLU A 1 99 ? -5.346 -2.832 15.052 1.00 94.25 99 GLU A C 1
ATOM 675 O O . GLU A 1 99 ? -5.983 -3.038 16.084 1.00 94.25 99 GLU A O 1
ATOM 680 N N . TYR A 1 100 ? -4.905 -1.611 14.731 1.00 94.75 100 TYR A N 1
ATOM 681 C CA . TYR A 1 100 ? -5.154 -0.433 15.565 1.00 94.75 100 TYR A CA 1
ATOM 682 C C . TYR A 1 100 ? -6.654 -0.203 15.788 1.00 94.75 100 TYR A C 1
ATOM 684 O O . TYR A 1 100 ? -7.087 -0.010 16.923 1.00 94.75 100 TYR A O 1
ATOM 692 N N . GLN A 1 101 ? -7.462 -0.272 14.726 1.00 95.75 101 GLN A N 1
ATOM 693 C CA . GLN A 1 101 ? -8.915 -0.123 14.825 1.00 95.75 101 GLN A CA 1
ATOM 694 C C . GLN A 1 101 ? -9.542 -1.207 15.705 1.00 95.75 101 GLN A C 1
ATOM 696 O O . GLN A 1 101 ? -10.383 -0.891 16.545 1.00 95.75 101 GLN A O 1
ATOM 701 N N . ALA A 1 102 ? -9.101 -2.461 15.575 1.00 95.50 102 ALA A N 1
ATOM 702 C CA . ALA A 1 102 ? -9.567 -3.549 16.430 1.00 95.50 102 ALA A CA 1
ATOM 703 C C . ALA A 1 102 ? -9.234 -3.299 17.912 1.00 95.50 102 ALA A C 1
ATOM 705 O O . ALA A 1 102 ? -10.087 -3.495 18.778 1.00 95.50 102 ALA A O 1
ATOM 706 N N . LEU A 1 103 ? -8.027 -2.804 18.207 1.00 94.19 103 LEU A N 1
ATOM 707 C CA . LEU A 1 103 ? -7.626 -2.445 19.570 1.00 94.19 103 LEU A CA 1
ATOM 708 C C . LEU A 1 103 ? -8.456 -1.282 20.129 1.00 94.19 103 LEU A C 1
ATOM 710 O O . LEU A 1 103 ? -8.844 -1.319 21.296 1.00 94.19 103 LEU A O 1
ATOM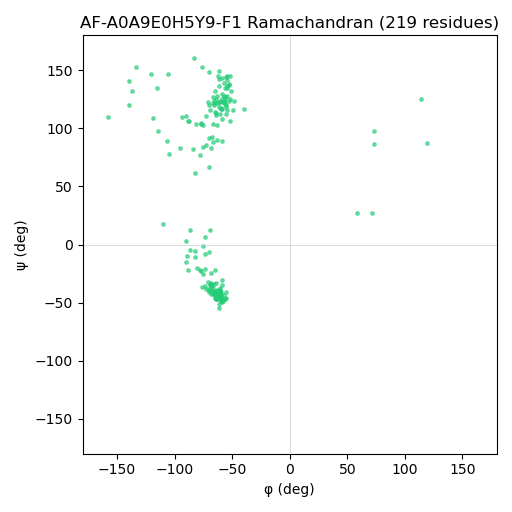 714 N N . VAL A 1 104 ? -8.751 -0.261 19.317 1.00 95.69 104 VAL A N 1
ATOM 715 C CA . VAL A 1 104 ? -9.581 0.881 19.735 1.00 95.69 104 VAL A CA 1
ATOM 716 C C .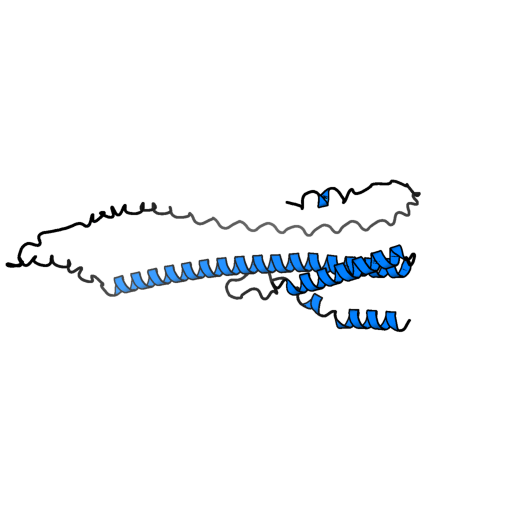 VAL A 1 104 ? -11.003 0.432 20.061 1.00 95.69 104 VAL A C 1
ATOM 718 O O . VAL A 1 104 ? -11.510 0.792 21.121 1.00 95.69 104 VAL A O 1
ATOM 721 N N . VAL A 1 105 ? -11.615 -0.402 19.215 1.00 96.38 105 VAL A N 1
ATOM 722 C CA . VAL A 1 105 ? -12.954 -0.960 19.472 1.00 96.38 105 VAL A CA 1
ATOM 723 C C . VAL A 1 105 ? -12.961 -1.773 20.767 1.00 96.38 105 VAL A C 1
ATOM 725 O O . VAL A 1 105 ? -13.802 -1.534 21.631 1.00 96.38 105 VAL A O 1
ATOM 728 N N . ALA A 1 106 ? -11.981 -2.661 20.958 1.00 95.25 106 ALA A N 1
ATOM 729 C CA . ALA A 1 106 ? -11.871 -3.455 22.180 1.00 95.25 106 ALA A CA 1
ATOM 730 C C . ALA A 1 106 ? -11.710 -2.578 23.436 1.00 95.25 106 ALA A C 1
ATOM 732 O O . ALA A 1 106 ? -12.327 -2.840 24.471 1.00 95.25 106 ALA A O 1
ATOM 733 N N . ARG A 1 107 ? -10.914 -1.504 23.356 1.00 95.31 107 ARG A N 1
ATOM 734 C CA . ARG A 1 107 ? -10.767 -0.530 24.447 1.00 95.31 107 ARG A CA 1
ATOM 735 C C . ARG A 1 107 ? -12.086 0.189 24.732 1.00 95.31 107 ARG A C 1
ATOM 737 O O . ARG A 1 107 ? -12.450 0.355 25.894 1.00 95.31 107 ARG A O 1
ATOM 744 N N . ASP A 1 108 ? -12.796 0.630 23.703 1.00 95.81 108 ASP A N 1
ATOM 745 C CA . ASP A 1 108 ? -14.046 1.376 23.863 1.00 95.81 108 ASP A CA 1
ATOM 746 C C . ASP A 1 108 ? -15.155 0.505 24.469 1.00 95.81 108 ASP A C 1
ATOM 748 O O . ASP A 1 108 ? -15.887 0.970 25.348 1.00 95.81 108 ASP A O 1
ATOM 752 N N . GLU A 1 109 ? -15.217 -0.776 24.101 1.00 96.44 109 GLU A N 1
ATOM 753 C CA . GLU A 1 109 ? -16.084 -1.765 24.751 1.00 96.44 109 GLU A CA 1
ATOM 754 C C . GLU A 1 109 ? -15.749 -1.925 26.240 1.00 96.44 109 GLU A C 1
ATOM 756 O O . GLU A 1 109 ? -16.645 -1.869 27.087 1.00 96.44 109 GLU A O 1
ATOM 761 N N . GLN A 1 110 ? -14.465 -2.047 26.592 1.00 95.62 110 GLN A N 1
ATOM 762 C CA . GLN A 1 110 ? -14.036 -2.127 27.994 1.00 95.62 110 GLN A CA 1
ATOM 763 C C . GLN A 1 110 ? -14.425 -0.873 28.785 1.00 95.62 110 GLN A C 1
ATOM 765 O O . GLN A 1 110 ? -14.944 -0.976 29.900 1.00 95.62 110 GLN A O 1
ATOM 770 N N . VAL A 1 111 ? -14.238 0.314 28.202 1.00 96.38 111 VAL A N 1
ATOM 771 C CA . VAL A 1 111 ? -14.633 1.586 28.825 1.00 96.38 111 VAL A CA 1
ATOM 772 C C . VAL A 1 111 ? -16.153 1.663 29.000 1.00 96.38 111 VAL A C 1
ATOM 774 O O . VAL A 1 111 ? -16.625 2.134 30.038 1.00 96.38 111 VAL A O 1
ATOM 777 N N . ALA A 1 112 ? -16.938 1.190 28.030 1.00 96.44 112 ALA A N 1
ATOM 778 C CA . ALA A 1 112 ? -18.396 1.152 28.125 1.00 96.44 112 ALA A CA 1
ATOM 779 C C . ALA A 1 112 ? -18.872 0.221 29.251 1.00 96.44 112 ALA A C 1
ATOM 781 O O . ALA A 1 112 ? -19.698 0.629 30.075 1.00 96.44 112 ALA A O 1
ATOM 782 N N . VAL A 1 113 ? -18.301 -0.984 29.346 1.00 96.88 113 VAL A N 1
ATOM 783 C CA . VAL A 1 113 ? -18.581 -1.934 30.435 1.00 96.88 113 VAL A CA 1
ATOM 784 C C . VAL A 1 113 ? -18.214 -1.324 31.786 1.00 96.88 113 VAL A C 1
ATOM 786 O O . VAL A 1 113 ? -19.027 -1.336 32.710 1.00 96.88 113 VAL A O 1
ATOM 789 N N . GLN A 1 114 ? -17.035 -0.711 31.903 1.00 95.75 114 GLN A N 1
ATOM 790 C CA . GLN A 1 114 ? -16.597 -0.079 33.146 1.00 95.75 114 GLN A CA 1
ATOM 791 C C . GLN A 1 114 ? -17.533 1.064 33.571 1.00 95.75 114 GLN A C 1
ATOM 793 O O . GLN A 1 114 ? -17.884 1.178 34.748 1.00 95.75 114 GLN A O 1
ATOM 798 N N . ARG A 1 115 ? -18.010 1.882 32.623 1.00 96.44 115 ARG A N 1
ATOM 799 C CA . ARG A 1 115 ? -19.017 2.920 32.907 1.00 96.44 115 ARG A CA 1
ATOM 800 C C . ARG A 1 115 ? -20.339 2.322 33.380 1.00 96.44 115 ARG A C 1
ATOM 802 O O . ARG A 1 115 ? -20.920 2.856 34.325 1.00 96.44 115 ARG A O 1
ATOM 809 N N . ALA A 1 116 ? -20.805 1.236 32.766 1.00 95.81 116 ALA A N 1
ATOM 810 C CA . ALA A 1 116 ? -22.038 0.561 33.169 1.00 95.81 116 ALA A CA 1
ATOM 811 C C . ALA A 1 116 ? -21.942 0.004 34.601 1.00 95.81 116 ALA A C 1
ATOM 813 O O . ALA A 1 116 ? -22.876 0.169 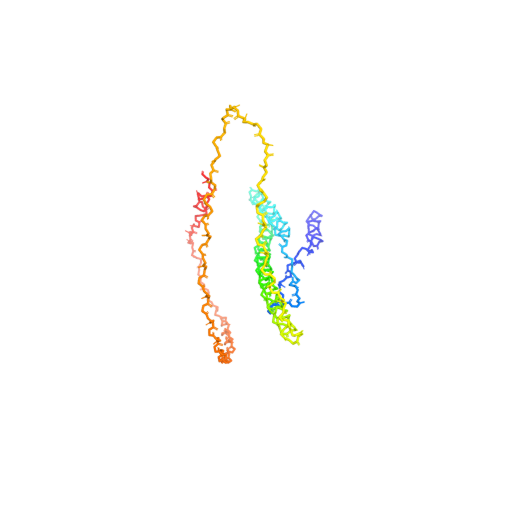35.390 1.00 95.81 116 ALA A O 1
ATOM 814 N N . VAL A 1 117 ? -20.792 -0.571 34.972 1.00 96.62 117 VAL A N 1
ATOM 815 C CA . VAL A 1 117 ? -20.523 -1.033 36.345 1.00 96.62 117 VAL A CA 1
ATOM 816 C C . VAL A 1 117 ? -20.585 0.138 37.328 1.00 96.62 117 VAL A C 1
ATOM 818 O O . VAL A 1 117 ? -21.362 0.095 38.280 1.00 96.62 117 VAL A O 1
ATOM 821 N N . ILE A 1 118 ? -19.869 1.235 37.053 1.00 96.38 118 ILE A N 1
ATOM 822 C CA . ILE A 1 118 ? -19.861 2.426 37.923 1.00 96.38 118 ILE A CA 1
ATOM 823 C C . ILE A 1 118 ? -21.270 3.027 38.068 1.00 96.38 118 ILE A C 1
ATOM 825 O O . ILE A 1 118 ? -21.659 3.451 39.158 1.00 96.38 118 ILE A O 1
ATOM 829 N N . GLN A 1 119 ? -22.059 3.076 36.990 1.00 95.12 119 GLN A N 1
ATOM 830 C CA . GLN A 1 119 ? -23.443 3.557 37.044 1.00 95.12 119 GLN A CA 1
ATOM 831 C C . GLN A 1 119 ? -24.335 2.650 37.893 1.00 95.12 119 GLN A C 1
ATOM 833 O O . GLN A 1 119 ? -25.147 3.153 38.672 1.00 95.12 119 GLN A O 1
ATOM 838 N N . THR A 1 120 ? -24.170 1.335 37.770 1.00 94.00 120 THR A N 1
ATOM 839 C CA . THR A 1 120 ? -24.922 0.352 38.557 1.00 94.00 120 THR A CA 1
ATOM 840 C C . THR A 1 120 ? -24.596 0.494 40.042 1.00 94.00 120 THR A C 1
ATOM 842 O O . THR A 1 120 ? -25.508 0.626 40.856 1.00 94.00 120 THR A O 1
ATOM 845 N N . GLU A 1 121 ? -23.315 0.596 40.402 1.00 94.06 121 GLU A N 1
ATOM 846 C CA . GLU A 1 121 ? -22.894 0.827 41.790 1.00 94.06 121 GLU A CA 1
ATOM 847 C C . GLU A 1 121 ? -23.437 2.143 42.360 1.00 94.06 121 GLU A C 1
ATOM 849 O O . GLU A 1 121 ? -23.898 2.184 43.503 1.00 94.06 121 GLU A O 1
ATOM 854 N N . ARG A 1 122 ? -23.433 3.226 41.569 1.00 94.06 122 ARG A N 1
ATOM 855 C CA . ARG A 1 122 ? -24.016 4.511 41.988 1.00 94.06 122 ARG A CA 1
ATOM 856 C C . ARG A 1 122 ? -25.518 4.404 42.238 1.00 94.06 122 ARG A C 1
ATOM 858 O O . ARG A 1 122 ? -25.983 4.953 43.232 1.00 94.06 122 ARG A O 1
ATOM 865 N N . ARG A 1 123 ? -26.269 3.695 41.386 1.00 91.06 123 ARG A N 1
ATOM 866 C CA . ARG A 1 123 ? -27.716 3.469 41.578 1.00 91.06 123 ARG A CA 1
ATOM 867 C C . ARG A 1 123 ? -28.005 2.666 42.846 1.00 91.06 123 ARG A C 1
ATOM 869 O O . ARG A 1 123 ? -28.918 3.022 43.585 1.00 91.06 123 ARG A O 1
ATOM 876 N N . LEU A 1 124 ? -27.201 1.635 43.114 1.00 89.88 124 LEU A N 1
ATOM 877 C CA . LEU A 1 124 ? -27.315 0.826 44.329 1.00 89.88 124 LEU A CA 1
ATOM 878 C C . LEU A 1 124 ? -27.017 1.655 45.588 1.00 89.88 124 LEU A C 1
ATOM 880 O O . LEU A 1 124 ? -27.784 1.605 46.545 1.00 89.88 124 LEU A O 1
ATOM 884 N N . ARG A 1 125 ? -25.955 2.476 45.580 1.00 91.44 125 ARG A N 1
ATOM 885 C CA . ARG A 1 125 ? -25.624 3.363 46.714 1.00 91.44 125 ARG A CA 1
ATO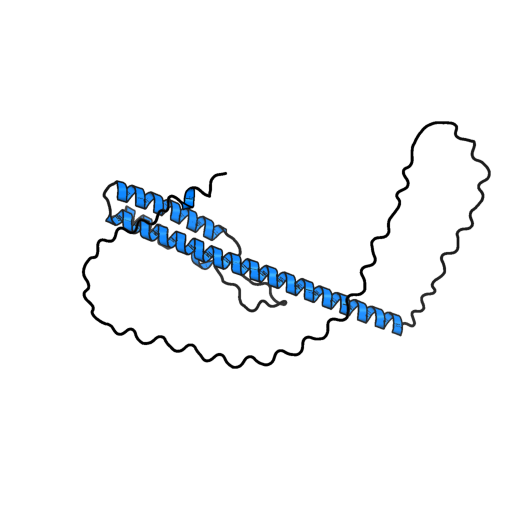M 886 C C . ARG A 1 125 ? -26.634 4.488 46.926 1.00 91.44 125 ARG A C 1
ATOM 888 O O . ARG A 1 125 ? -26.884 4.854 48.066 1.00 91.44 125 ARG A O 1
ATOM 895 N N . ALA A 1 126 ? -27.213 5.031 45.857 1.00 87.75 126 ALA A N 1
ATOM 896 C CA . ALA A 1 126 ? -28.213 6.095 45.935 1.00 87.75 126 ALA A CA 1
ATOM 897 C C . ALA A 1 126 ? -29.593 5.615 46.434 1.00 87.75 126 ALA A C 1
ATOM 899 O O . ALA A 1 126 ? -30.543 6.391 46.415 1.00 87.75 126 ALA A O 1
ATOM 900 N N . GLY A 1 127 ? -29.723 4.353 46.866 1.00 72.50 127 GLY A N 1
ATOM 901 C CA . GLY A 1 127 ? -30.973 3.813 47.404 1.00 72.50 127 GLY A CA 1
ATOM 902 C C . GLY A 1 127 ? -32.056 3.609 46.343 1.00 72.50 127 GLY A C 1
ATOM 903 O O . GLY A 1 127 ? -33.238 3.676 46.663 1.00 72.50 127 GLY A O 1
ATOM 904 N N . GLY A 1 128 ? -31.668 3.390 45.080 1.00 57.34 128 GLY A N 1
ATOM 905 C CA . GLY A 1 128 ? -32.561 3.346 43.922 1.00 57.34 128 GLY A CA 1
ATOM 906 C C . GLY A 1 128 ? -33.489 2.131 43.858 1.00 57.34 128 GLY A C 1
ATOM 907 O O . GLY A 1 128 ? -33.402 1.346 42.917 1.00 57.34 128 GLY A O 1
ATOM 908 N N . ALA A 1 129 ? -34.436 2.028 44.787 1.00 53.00 129 ALA A N 1
ATOM 909 C CA . ALA A 1 129 ? -35.786 1.604 44.450 1.00 53.00 129 ALA A CA 1
ATOM 910 C C . ALA A 1 129 ? -36.468 2.802 43.771 1.00 53.00 129 ALA A C 1
ATOM 912 O O . ALA A 1 129 ? -37.144 3.598 44.418 1.00 53.00 129 ALA A O 1
ATOM 913 N N . ALA A 1 130 ? -36.256 2.983 42.465 1.00 58.72 130 ALA A N 1
ATOM 914 C CA . ALA A 1 130 ? -37.223 3.774 41.714 1.00 58.72 130 ALA A CA 1
ATOM 915 C C . ALA A 1 130 ? -38.545 2.990 41.781 1.00 58.72 130 ALA A C 1
ATOM 917 O O . ALA A 1 130 ? -38.529 1.798 41.453 1.00 58.72 130 ALA A O 1
ATOM 918 N N . PRO A 1 131 ? -39.658 3.584 42.245 1.00 54.34 131 PRO A N 1
ATOM 919 C CA . PRO A 1 131 ? -40.933 2.894 42.237 1.00 54.34 131 PRO A CA 1
ATOM 920 C C . PRO A 1 131 ? -41.231 2.529 40.788 1.00 54.34 131 PRO A C 1
ATOM 922 O O . PRO A 1 131 ? -41.366 3.396 39.926 1.00 54.34 131 PRO A O 1
ATOM 925 N N . VAL A 1 132 ? -41.308 1.231 40.516 1.00 57.84 132 VAL A N 1
ATOM 926 C CA . VAL A 1 132 ? -42.022 0.743 39.346 1.00 57.84 132 VAL A CA 1
ATOM 927 C C . VAL A 1 132 ? -43.471 1.089 39.656 1.00 57.84 132 VAL A C 1
ATOM 929 O O . VAL A 1 132 ? -44.158 0.331 40.332 1.00 57.84 132 VAL A O 1
ATOM 932 N N . THR A 1 133 ? -43.927 2.287 39.297 1.00 54.59 133 THR A N 1
ATOM 933 C CA . THR A 1 133 ? -45.360 2.510 39.176 1.00 54.59 133 THR A CA 1
ATOM 934 C C . THR A 1 133 ? -45.781 1.596 38.034 1.00 54.59 133 THR A C 1
ATOM 936 O O . THR A 1 133 ? -45.342 1.827 36.903 1.00 54.59 133 THR A O 1
ATOM 939 N N . PRO A 1 134 ? -46.552 0.517 38.281 1.00 55.38 134 PRO A N 1
ATOM 940 C CA . PRO A 1 134 ? -47.188 -0.177 37.180 1.00 55.38 134 PRO A CA 1
ATOM 941 C C . PRO A 1 134 ? -47.981 0.897 36.449 1.00 55.38 134 PRO A C 1
ATOM 943 O O . PRO A 1 134 ? -48.812 1.572 37.058 1.00 55.38 134 PRO A O 1
ATOM 946 N N . THR A 1 135 ? -47.643 1.139 35.184 1.00 55.94 135 THR A N 1
ATOM 947 C CA . THR A 1 135 ? -48.442 1.985 34.310 1.00 55.94 135 THR A CA 1
ATOM 948 C C . THR A 1 135 ? -49.852 1.437 34.407 1.00 55.94 135 THR A C 1
ATOM 950 O O . THR A 1 135 ? -50.119 0.316 33.972 1.00 55.94 135 THR A O 1
ATOM 953 N N . GLY A 1 136 ? -50.702 2.180 35.117 1.00 47.66 136 GLY A N 1
ATOM 954 C CA . GLY A 1 136 ? -52.085 1.820 35.322 1.00 47.66 136 GLY A CA 1
ATOM 955 C C . GLY A 1 136 ? -52.678 1.519 33.962 1.00 47.66 136 GLY A C 1
ATOM 956 O O . GLY A 1 136 ? -52.468 2.267 33.003 1.00 47.66 136 GLY A O 1
ATOM 957 N N . ALA A 1 137 ? -53.379 0.393 33.892 1.00 51.91 137 ALA A N 1
ATOM 958 C CA . ALA A 1 137 ? -54.363 0.162 32.861 1.00 51.91 137 ALA A CA 1
ATOM 959 C C . ALA A 1 137 ? -55.124 1.476 32.648 1.00 51.91 137 ALA A C 1
ATOM 961 O O . ALA A 1 137 ? -55.739 1.996 33.580 1.00 51.91 137 ALA A O 1
ATOM 962 N N . SER A 1 138 ? -55.015 2.050 31.449 1.00 55.38 138 SER A N 1
ATOM 963 C CA . SER A 1 138 ? -55.933 3.112 31.062 1.00 55.38 138 SER A CA 1
ATOM 964 C C . SER A 1 138 ? -57.344 2.535 31.192 1.00 55.38 138 SER A C 1
ATOM 966 O O . SER A 1 138 ? -57.588 1.452 30.650 1.00 55.38 138 SER A O 1
ATOM 968 N N . PRO A 1 139 ? -58.263 3.189 31.919 1.00 54.28 139 PRO A N 1
ATOM 969 C CA . PRO A 1 139 ? -59.668 2.846 31.832 1.00 54.28 139 PRO A CA 1
ATOM 970 C C . PRO A 1 139 ? -60.074 3.001 30.369 1.00 54.28 139 PRO A C 1
ATOM 972 O O . PRO A 1 139 ? -59.866 4.049 29.761 1.00 54.28 139 PRO A O 1
ATOM 975 N N . VAL A 1 140 ? -60.588 1.927 29.785 1.00 55.97 140 VAL A N 1
ATOM 976 C CA . VAL A 1 140 ? -61.274 1.988 28.501 1.00 55.97 140 VAL A CA 1
ATOM 977 C C . VAL A 1 140 ? -62.545 2.797 28.745 1.00 55.97 140 VAL A C 1
ATOM 979 O O . VAL A 1 140 ? -63.484 2.287 29.352 1.00 55.97 140 VAL A O 1
ATOM 982 N N . ASP A 1 141 ? -62.562 4.058 28.319 1.00 50.72 141 ASP A N 1
ATOM 983 C CA . ASP A 1 141 ? -63.800 4.827 28.210 1.00 50.72 141 ASP A CA 1
ATOM 984 C C . ASP A 1 141 ? -64.677 4.191 27.115 1.00 50.72 141 ASP A C 1
ATOM 986 O O . ASP A 1 141 ? -64.230 4.062 25.968 1.00 50.72 141 ASP A O 1
ATOM 990 N N . PRO A 1 142 ? -65.924 3.779 27.411 1.00 53.88 142 PRO A N 1
ATOM 991 C CA . PRO A 1 142 ? -66.858 3.357 26.383 1.00 53.88 142 PRO A CA 1
ATOM 992 C C . PRO A 1 142 ? -67.406 4.609 25.695 1.00 53.88 142 PRO A C 1
ATOM 994 O O . PRO A 1 142 ? -68.243 5.318 26.245 1.00 53.88 142 PRO A O 1
ATOM 997 N N . PHE A 1 143 ? -66.931 4.889 24.484 1.00 49.34 143 PHE A N 1
ATOM 998 C CA . PHE A 1 143 ? -67.447 5.971 23.645 1.00 49.34 143 PHE A CA 1
ATOM 999 C C . PHE A 1 143 ? -68.872 5.620 23.161 1.00 49.34 143 PHE A C 1
ATOM 1001 O O . PHE A 1 143 ? -69.022 4.658 22.400 1.00 49.34 143 PHE A O 1
ATOM 1008 N N . PRO A 1 144 ? -69.935 6.356 23.540 1.00 58.50 144 PRO A N 1
ATOM 1009 C CA . PRO A 1 144 ? -71.254 6.180 22.957 1.00 58.50 144 PRO A CA 1
ATOM 1010 C C . PRO A 1 144 ? -71.408 7.167 21.796 1.00 58.50 144 PRO A C 1
ATOM 1012 O O . PRO A 1 144 ? -71.529 8.371 22.001 1.00 58.50 144 PRO A O 1
ATOM 1015 N N . GLY A 1 145 ? -71.433 6.643 20.571 1.00 60.09 145 GLY A N 1
ATOM 1016 C CA . GLY A 1 145 ? -71.873 7.393 19.394 1.00 60.09 145 GLY A CA 1
ATOM 1017 C C . GLY A 1 145 ? -70.813 7.543 18.310 1.00 60.09 145 GLY A C 1
ATOM 1018 O O . GLY A 1 145 ? -70.137 8.561 18.220 1.00 60.09 145 GLY A O 1
ATOM 1019 N N . ALA A 1 146 ? -70.748 6.559 17.416 1.00 49.69 146 ALA A N 1
ATOM 1020 C CA . ALA A 1 146 ? -70.312 6.779 16.043 1.00 49.69 146 ALA A CA 1
ATOM 1021 C C . ALA A 1 146 ? -71.250 6.000 15.099 1.00 49.69 146 ALA A C 1
ATOM 1023 O O . ALA A 1 146 ? -71.554 4.836 15.378 1.00 49.69 146 ALA A O 1
ATOM 1024 N N . PRO A 1 147 ? -71.760 6.626 14.022 1.00 56.03 147 PRO A N 1
ATOM 1025 C CA . PRO A 1 147 ? -72.628 5.970 13.052 1.00 56.03 147 PRO A CA 1
ATOM 1026 C C . PRO A 1 147 ? -71.846 4.951 12.212 1.00 56.03 147 PRO A C 1
ATOM 1028 O O . PRO A 1 147 ? -70.657 5.118 11.944 1.00 56.03 147 PRO A O 1
ATOM 1031 N N . ALA A 1 148 ? -72.534 3.886 11.804 1.00 54.81 148 ALA A N 1
ATOM 1032 C CA . ALA A 1 148 ? -71.971 2.774 11.047 1.00 54.81 148 ALA A CA 1
ATOM 1033 C C . ALA A 1 148 ? -71.341 3.224 9.710 1.00 54.81 148 ALA A C 1
ATOM 1035 O O . ALA A 1 148 ? -72.027 3.869 8.912 1.00 54.81 148 ALA A O 1
ATOM 1036 N N . PRO A 1 149 ? -70.090 2.830 9.401 1.00 49.47 149 PRO A N 1
ATOM 1037 C CA . PRO A 1 149 ? -69.554 2.942 8.057 1.00 49.47 149 PRO A CA 1
ATOM 1038 C C . PRO A 1 149 ? -69.901 1.678 7.261 1.00 49.47 149 PRO A C 1
ATOM 1040 O O . PRO A 1 149 ? -69.331 0.602 7.442 1.00 49.47 149 PRO A O 1
ATOM 1043 N N . THR A 1 150 ? -70.852 1.817 6.347 1.00 53.62 150 THR A N 1
ATOM 1044 C CA . THR A 1 150 ? -70.960 0.956 5.169 1.00 53.62 150 THR A CA 1
ATOM 1045 C C . THR A 1 150 ? -69.771 1.200 4.246 1.00 53.62 150 THR A C 1
ATOM 1047 O O . THR A 1 150 ? -69.575 2.322 3.789 1.00 53.62 150 THR A O 1
ATOM 1050 N N . GLY A 1 151 ? -69.073 0.127 3.873 1.00 52.50 151 GLY A N 1
ATOM 1051 C CA . GLY A 1 151 ? -68.491 0.026 2.537 1.00 52.50 151 GLY A CA 1
ATOM 1052 C C . GLY A 1 151 ? -66.966 0.007 2.433 1.00 52.50 151 GLY A C 1
ATOM 1053 O O . GLY A 1 151 ? -66.270 0.939 2.810 1.00 52.50 151 GLY A O 1
ATOM 1054 N N . THR A 1 152 ? -66.520 -1.057 1.758 1.00 49.06 152 THR A N 1
ATOM 1055 C CA . THR A 1 152 ? -65.348 -1.159 0.873 1.00 49.06 152 THR A CA 1
ATOM 1056 C C . THR A 1 152 ? -63.945 -1.160 1.487 1.00 49.06 152 THR A C 1
ATOM 1058 O O . THR A 1 152 ? -63.307 -0.132 1.657 1.00 49.06 152 THR A O 1
ATOM 1061 N N . GLY A 1 153 ? -63.425 -2.383 1.648 1.00 53.56 153 GLY A N 1
ATOM 1062 C CA . GLY A 1 153 ? -62.190 -2.797 0.976 1.00 53.56 153 GLY A CA 1
ATOM 1063 C C . GLY A 1 153 ? -60.874 -2.219 1.488 1.00 53.56 153 GLY A C 1
ATOM 1064 O O . GLY A 1 153 ? -60.327 -1.309 0.882 1.00 53.56 153 GLY A O 1
ATOM 1065 N N . ALA A 1 154 ? -60.293 -2.863 2.499 1.00 45.81 154 ALA A N 1
ATOM 1066 C CA . ALA A 1 154 ? -58.842 -2.961 2.646 1.00 45.81 154 ALA A CA 1
ATOM 1067 C C . ALA A 1 154 ? -58.510 -4.173 3.528 1.00 45.81 154 ALA A C 1
ATOM 1069 O O . ALA A 1 154 ? -58.776 -4.185 4.728 1.00 45.81 154 ALA A O 1
ATOM 1070 N N . THR A 1 155 ? -57.948 -5.219 2.927 1.00 49.19 155 THR A N 1
ATOM 1071 C CA . THR A 1 155 ? -57.305 -6.325 3.642 1.00 49.19 155 THR A CA 1
ATOM 1072 C C . THR A 1 155 ? -56.106 -5.788 4.419 1.00 49.19 155 THR A C 1
ATOM 1074 O O . THR A 1 155 ? -55.056 -5.520 3.839 1.00 49.19 155 THR A O 1
ATOM 1077 N N . ALA A 1 156 ? -56.264 -5.627 5.731 1.00 42.88 156 ALA A N 1
ATOM 1078 C CA . ALA A 1 156 ? -55.169 -5.370 6.653 1.00 42.88 156 ALA A CA 1
ATOM 1079 C C . ALA A 1 156 ? -54.492 -6.702 7.006 1.00 42.88 156 ALA A C 1
ATOM 1081 O O . ALA A 1 156 ? -55.018 -7.506 7.773 1.00 42.88 156 ALA A O 1
ATOM 1082 N N . THR A 1 157 ? -53.327 -6.954 6.418 1.00 46.00 157 THR A N 1
ATOM 1083 C CA . THR A 1 157 ? -52.422 -8.029 6.831 1.00 46.00 157 THR A CA 1
ATOM 1084 C C . THR A 1 157 ? -51.883 -7.744 8.229 1.00 46.00 157 THR A C 1
ATOM 1086 O O . THR A 1 157 ? -51.212 -6.738 8.453 1.00 46.00 157 THR A O 1
ATOM 1089 N N . THR A 1 158 ? -52.160 -8.649 9.162 1.00 49.81 158 THR A N 1
ATOM 1090 C CA . THR A 1 158 ? -51.552 -8.705 10.493 1.00 49.81 158 THR A CA 1
ATOM 1091 C C . THR A 1 158 ? -50.049 -8.989 10.361 1.00 49.81 158 THR A C 1
ATOM 1093 O O . THR A 1 158 ? -49.693 -10.030 9.808 1.00 49.81 158 THR A O 1
ATOM 1096 N N . PRO A 1 159 ? -49.134 -8.141 10.864 1.00 49.66 159 PRO A N 1
ATOM 1097 C CA . PRO A 1 159 ? -47.752 -8.557 11.025 1.00 49.66 159 PRO A CA 1
ATOM 1098 C C . PRO A 1 159 ? -47.656 -9.449 12.268 1.00 49.66 159 PRO A C 1
ATOM 1100 O O . PRO A 1 159 ? -47.678 -8.977 13.404 1.00 49.66 159 PRO A O 1
ATOM 1103 N N . THR A 1 160 ? -47.553 -10.760 12.057 1.00 47.84 160 THR A N 1
ATOM 1104 C CA . THR A 1 160 ? -47.094 -11.705 13.079 1.00 47.84 160 THR A CA 1
ATOM 1105 C C . THR A 1 160 ? -45.620 -11.413 13.353 1.00 47.84 160 THR A C 1
ATOM 1107 O O . THR A 1 160 ? -44.729 -11.886 12.652 1.00 47.84 160 THR A O 1
ATOM 1110 N N . GLY A 1 161 ? -45.360 -10.570 14.351 1.00 46.41 161 GLY A N 1
ATOM 1111 C CA . GLY A 1 161 ? -44.022 -10.320 14.869 1.00 46.41 161 GLY A CA 1
ATOM 1112 C C . GLY A 1 161 ? -43.506 -11.548 15.612 1.00 46.41 161 GLY A C 1
ATOM 1113 O O . GLY A 1 161 ? -43.743 -11.700 16.808 1.00 46.41 161 GLY A O 1
ATOM 1114 N N . THR A 1 162 ? -42.803 -12.427 14.905 1.00 50.03 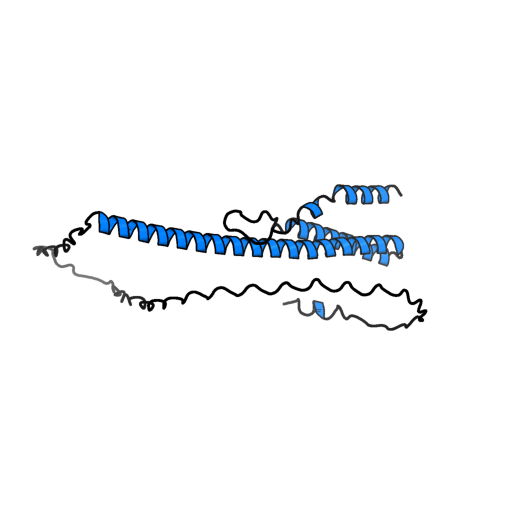162 THR A N 1
ATOM 1115 C CA . THR A 1 162 ? -41.970 -13.471 15.507 1.00 50.03 162 THR A CA 1
ATOM 1116 C C . THR A 1 162 ? -40.838 -12.787 16.270 1.00 50.03 162 THR A C 1
ATOM 1118 O O . THR A 1 162 ? -39.995 -12.119 15.671 1.00 50.03 162 THR A O 1
ATOM 1121 N N . ALA A 1 163 ? -40.832 -12.919 17.596 1.00 58.31 163 ALA A N 1
ATOM 1122 C CA . ALA A 1 163 ? -39.732 -12.447 18.427 1.00 58.31 163 ALA A CA 1
ATOM 1123 C C . ALA A 1 163 ? -38.410 -13.091 17.957 1.00 58.31 163 ALA A C 1
ATOM 1125 O O . ALA A 1 163 ? -38.384 -14.302 17.711 1.00 58.31 163 ALA A O 1
ATOM 1126 N N . PRO A 1 164 ? -37.312 -12.325 17.815 1.00 66.75 164 PRO A N 1
ATOM 1127 C CA . PRO A 1 164 ? -36.025 -12.902 17.459 1.00 66.75 164 PRO A CA 1
ATOM 1128 C C . PRO A 1 164 ? -35.569 -13.881 18.555 1.00 66.75 164 PRO A C 1
ATOM 1130 O O . PRO A 1 164 ? -35.821 -13.639 19.740 1.00 66.75 164 PRO A O 1
ATOM 1133 N N . PRO A 1 165 ? -34.895 -14.985 18.189 1.00 64.56 165 PRO A N 1
ATOM 1134 C CA . PRO A 1 165 ? -34.430 -15.969 19.152 1.00 64.56 165 PRO A CA 1
ATOM 1135 C C . PRO A 1 165 ? -33.451 -15.320 20.134 1.00 64.56 165 PRO A C 1
ATOM 1137 O O . PRO A 1 165 ? -32.434 -14.743 19.745 1.00 64.56 165 PRO A O 1
ATOM 1140 N N . VAL A 1 166 ? -33.772 -15.427 21.423 1.00 63.66 166 VAL A N 1
ATOM 1141 C CA . VAL A 1 166 ? -32.892 -15.029 22.523 1.00 63.66 166 VAL A CA 1
ATOM 1142 C C . VAL A 1 166 ? -31.615 -15.861 22.422 1.00 63.66 166 VAL A C 1
ATOM 1144 O O . VAL A 1 166 ? -31.633 -17.079 22.601 1.00 63.66 166 VAL A O 1
ATOM 1147 N N . LYS A 1 167 ? -30.498 -15.204 22.100 1.00 61.34 167 LYS A N 1
ATOM 1148 C CA . LYS A 1 167 ? -29.173 -15.827 22.084 1.00 61.34 167 LYS A CA 1
ATOM 1149 C C . LYS A 1 167 ? -28.840 -16.283 23.516 1.00 61.34 167 LYS A C 1
ATOM 1151 O O . LYS A 1 167 ? -28.952 -15.461 24.428 1.00 61.34 167 LYS A O 1
ATOM 1156 N N . PRO A 1 168 ? -28.453 -17.550 23.749 1.00 66.88 168 PRO A N 1
ATOM 1157 C CA . PRO A 1 168 ? -28.087 -18.003 25.085 1.00 66.88 168 PRO A CA 1
ATOM 1158 C C . PRO A 1 168 ? -26.875 -17.213 25.612 1.00 66.88 168 PRO A C 1
ATOM 1160 O O . PRO A 1 168 ? -26.038 -16.771 24.815 1.00 66.88 168 PRO A O 1
ATOM 1163 N N . PRO A 1 169 ? -26.772 -17.017 26.940 1.00 61.06 169 PRO A N 1
ATOM 1164 C CA . PRO A 1 169 ? -25.665 -16.293 27.547 1.00 61.06 169 PRO A CA 1
ATOM 1165 C C . PRO A 1 169 ? -24.345 -16.977 27.188 1.00 61.06 169 PRO A C 1
ATOM 1167 O O . PRO A 1 169 ? -24.168 -18.178 27.395 1.00 61.06 169 PRO A O 1
ATOM 1170 N N . VAL A 1 170 ? -23.427 -16.197 26.618 1.00 64.19 170 VAL A N 1
ATOM 1171 C CA . VAL A 1 170 ? -22.067 -16.640 26.310 1.00 64.19 170 VAL A CA 1
ATOM 1172 C C . VAL A 1 170 ? -21.421 -17.065 27.626 1.00 64.19 170 VAL A C 1
ATOM 1174 O O . VAL A 1 170 ? -21.307 -16.264 28.554 1.00 64.19 170 VAL A O 1
ATOM 1177 N N . ALA A 1 171 ? -21.059 -18.345 27.718 1.00 60.50 171 ALA A N 1
ATOM 1178 C CA . ALA A 1 171 ? -20.375 -18.908 28.870 1.00 60.50 171 ALA A CA 1
ATOM 1179 C C . ALA A 1 171 ? -19.126 -18.079 29.200 1.00 60.50 171 ALA A C 1
ATOM 1181 O O . ALA A 1 171 ? -18.391 -17.669 28.300 1.00 60.50 171 ALA A O 1
ATOM 1182 N N . ALA A 1 172 ? -18.899 -17.839 30.492 1.00 63.41 172 ALA A N 1
ATOM 1183 C CA . ALA A 1 172 ? -17.742 -17.113 30.992 1.00 63.41 172 ALA A CA 1
ATOM 1184 C C . ALA A 1 172 ? -16.451 -17.676 30.378 1.00 63.41 172 ALA A C 1
ATOM 1186 O O . ALA A 1 172 ? -16.094 -18.837 30.597 1.00 63.41 172 ALA A O 1
ATOM 1187 N N . VAL A 1 173 ? -15.764 -16.847 29.592 1.00 60.69 173 VAL A N 1
ATOM 1188 C CA . VAL A 1 173 ? -14.457 -17.179 29.028 1.00 60.69 173 VAL A CA 1
ATOM 1189 C C . VAL A 1 173 ? -13.497 -17.336 30.203 1.00 60.69 173 VAL A C 1
ATOM 1191 O O . VAL A 1 173 ? -13.236 -16.379 30.933 1.00 60.69 173 VAL A O 1
ATOM 1194 N N . LYS A 1 174 ? -13.010 -18.563 30.428 1.00 61.00 174 LYS A N 1
ATOM 1195 C CA . LYS A 1 174 ? -11.961 -18.827 31.420 1.00 61.00 174 LYS A CA 1
ATOM 1196 C C . LYS A 1 174 ? -10.760 -17.918 31.117 1.00 61.00 174 LYS A C 1
ATOM 1198 O O . LYS A 1 174 ? -10.360 -17.855 29.954 1.00 61.00 174 LYS A O 1
ATOM 1203 N N . PRO A 1 175 ? -10.161 -17.260 32.126 1.00 61.91 175 PRO A N 1
ATOM 1204 C CA . PRO A 1 175 ? -8.920 -16.522 31.943 1.00 61.91 175 PRO A CA 1
ATOM 1205 C C . PRO A 1 175 ? -7.876 -17.437 31.302 1.00 61.91 175 PRO A C 1
ATOM 1207 O O . PRO A 1 175 ? -7.590 -18.518 31.821 1.00 61.91 175 PRO A O 1
ATOM 1210 N N . VAL A 1 176 ? -7.340 -17.020 30.156 1.00 69.94 176 VAL A N 1
ATOM 1211 C CA . VAL A 1 176 ? -6.196 -17.686 29.534 1.00 69.94 176 VAL A CA 1
ATOM 1212 C C . VAL A 1 176 ? -5.037 -17.567 30.519 1.00 69.94 176 VAL A C 1
ATOM 1214 O O . VAL A 1 176 ? -4.691 -16.465 30.947 1.00 69.94 176 VAL A O 1
ATOM 1217 N N . ALA A 1 177 ? -4.491 -18.709 30.939 1.00 67.31 177 ALA A N 1
ATOM 1218 C CA . ALA A 1 177 ? -3.340 -18.748 31.829 1.00 67.31 177 ALA A CA 1
ATOM 1219 C C . ALA A 1 177 ? -2.175 -17.945 31.215 1.00 67.31 177 ALA A C 1
ATOM 1221 O O . ALA A 1 177 ? -2.015 -17.959 29.990 1.00 67.31 177 ALA A O 1
ATOM 1222 N N . PRO A 1 178 ? -1.364 -17.247 32.029 1.00 66.06 178 PRO A N 1
ATOM 1223 C CA . PRO A 1 178 ? -0.218 -16.503 31.528 1.00 66.06 178 PRO A CA 1
ATOM 1224 C C . PRO A 1 178 ? 0.700 -17.441 30.741 1.00 66.06 178 PRO A C 1
ATOM 1226 O O . PRO A 1 178 ? 1.153 -18.467 31.250 1.00 66.06 178 PRO A O 1
ATOM 1229 N N . VAL A 1 179 ? 0.938 -17.088 29.478 1.00 70.12 179 VAL A N 1
ATOM 1230 C CA . VAL A 1 179 ? 1.879 -17.789 28.606 1.00 70.12 179 VAL A CA 1
ATOM 1231 C C . VAL A 1 179 ? 3.255 -17.697 29.259 1.00 70.12 179 VAL A C 1
ATOM 1233 O O . VAL A 1 179 ? 3.730 -16.602 29.564 1.00 70.12 179 VAL A O 1
ATOM 1236 N N . ALA A 1 180 ? 3.867 -18.852 29.522 1.00 68.75 180 ALA A N 1
ATOM 1237 C CA . ALA A 1 180 ? 5.210 -18.929 30.078 1.00 68.75 180 ALA A CA 1
ATOM 1238 C C . ALA A 1 180 ? 6.198 -18.132 29.202 1.00 68.75 180 ALA A C 1
ATOM 1240 O O . ALA A 1 180 ? 6.036 -18.108 27.977 1.00 68.75 180 ALA A O 1
ATOM 1241 N N . PRO A 1 181 ? 7.215 -17.480 29.793 1.00 66.12 181 PRO A N 1
ATOM 1242 C CA . PRO A 1 181 ? 8.208 -16.738 29.029 1.00 66.12 181 PRO A CA 1
ATOM 1243 C C . PRO A 1 181 ? 8.867 -17.663 28.004 1.00 66.12 181 PRO A C 1
ATOM 1245 O O . PRO A 1 181 ? 9.445 -18.694 28.352 1.00 66.12 181 PRO A O 1
ATOM 1248 N N . VAL A 1 182 ? 8.752 -17.289 26.729 1.00 70.69 182 VAL A N 1
ATOM 1249 C CA . VAL A 1 182 ? 9.449 -17.947 25.624 1.00 70.69 182 VAL A CA 1
ATOM 1250 C C . VAL A 1 182 ? 10.944 -17.861 25.918 1.00 70.69 182 VAL A C 1
ATOM 1252 O O . VAL A 1 182 ? 11.474 -16.772 26.143 1.00 70.69 182 VAL A O 1
ATOM 1255 N N . ALA A 1 183 ? 11.604 -19.019 25.969 1.00 69.75 183 ALA A N 1
ATOM 1256 C CA . ALA A 1 183 ? 13.043 -19.109 26.174 1.00 69.75 183 ALA A CA 1
ATOM 1257 C C . ALA A 1 183 ? 13.783 -18.200 25.171 1.00 69.75 183 ALA A C 1
ATOM 1259 O O . ALA A 1 183 ? 13.328 -18.063 24.031 1.00 69.75 183 ALA A O 1
ATOM 1260 N N . PRO A 1 184 ? 14.909 -17.577 25.563 1.00 67.38 184 PRO A N 1
ATOM 1261 C CA . PRO A 1 184 ? 15.654 -16.697 24.676 1.00 67.38 184 PRO A CA 1
ATOM 1262 C C . PRO A 1 184 ? 16.020 -17.442 23.391 1.00 67.38 184 PRO A C 1
ATOM 1264 O O . PRO A 1 184 ? 16.702 -18.469 23.418 1.00 67.38 184 PRO A O 1
ATOM 1267 N N . VAL A 1 185 ? 15.538 -16.918 22.263 1.00 66.81 185 VAL A N 1
ATOM 1268 C CA . VAL A 1 185 ? 15.898 -17.398 20.930 1.00 66.81 185 VAL A CA 1
ATOM 1269 C C . VAL A 1 185 ? 17.406 -17.235 20.792 1.00 66.81 185 VAL A C 1
ATOM 1271 O O . VAL A 1 185 ? 17.934 -16.124 20.870 1.00 66.81 185 VAL A O 1
ATOM 1274 N N . LYS A 1 186 ? 18.106 -18.361 20.636 1.00 65.88 186 LYS A N 1
ATOM 1275 C CA . LYS A 1 186 ? 19.545 -18.392 20.376 1.00 65.88 186 LYS A CA 1
ATOM 1276 C C . LYS A 1 186 ? 19.810 -17.517 19.138 1.00 65.88 186 LYS A C 1
ATOM 1278 O O . LYS A 1 186 ? 19.123 -17.719 18.135 1.00 65.88 186 LYS A O 1
ATOM 1283 N N . PRO A 1 187 ? 20.736 -16.542 19.188 1.00 70.69 187 PRO A N 1
ATOM 1284 C CA . PRO A 1 187 ? 21.031 -15.707 18.029 1.00 70.69 187 PRO A CA 1
ATOM 1285 C C . PRO A 1 187 ? 21.386 -16.592 16.825 1.00 70.69 187 PRO A C 1
ATOM 1287 O O . PRO A 1 187 ? 22.023 -17.637 17.015 1.00 70.69 187 PRO A O 1
ATOM 1290 N N . PRO A 1 188 ? 20.952 -16.218 15.606 1.00 69.81 188 PRO A N 1
ATOM 1291 C CA . PRO A 1 188 ? 21.246 -16.990 14.411 1.00 69.81 188 PRO A CA 1
ATOM 1292 C C . PRO A 1 188 ? 22.761 -17.136 14.278 1.00 69.81 188 PRO A C 1
ATOM 1294 O O . PRO A 1 188 ? 23.507 -16.160 14.367 1.00 69.81 188 PRO A O 1
ATOM 1297 N N . VAL A 1 189 ? 23.203 -18.382 14.119 1.00 73.31 189 VAL A N 1
ATOM 1298 C CA . VAL A 1 189 ? 24.594 -18.713 13.817 1.00 73.31 189 VAL A CA 1
ATOM 1299 C C . VAL A 1 189 ? 24.961 -17.957 12.542 1.00 73.31 189 VAL A C 1
ATOM 1301 O O . VAL A 1 189 ? 24.240 -18.047 11.548 1.00 73.31 189 VAL A O 1
ATOM 1304 N N . ALA A 1 190 ? 26.035 -17.166 12.602 1.00 71.25 190 ALA A N 1
ATOM 1305 C CA . ALA A 1 190 ? 26.541 -16.443 11.444 1.00 71.25 190 ALA A CA 1
ATOM 1306 C C . ALA A 1 190 ? 26.762 -17.431 10.283 1.00 71.25 190 ALA A C 1
ATOM 1308 O O . ALA A 1 190 ? 27.262 -18.535 10.530 1.00 71.25 190 ALA A O 1
ATOM 1309 N N . PRO A 1 191 ? 26.384 -17.077 9.042 1.00 65.19 191 PRO A N 1
ATOM 1310 C CA . PRO A 1 191 ? 26.661 -17.930 7.899 1.00 65.19 191 PRO A CA 1
ATOM 1311 C C . PRO A 1 191 ? 28.175 -18.188 7.821 1.00 65.19 191 PRO A C 1
ATOM 1313 O O . PRO A 1 191 ? 28.956 -17.268 8.091 1.00 65.19 191 PRO A O 1
ATOM 1316 N N . PRO A 1 192 ? 28.603 -19.425 7.505 1.00 67.12 192 PRO A N 1
ATOM 1317 C CA . PRO A 1 192 ? 30.015 -19.718 7.316 1.00 67.12 192 PRO A CA 1
ATOM 1318 C C . PRO A 1 192 ? 30.578 -18.761 6.263 1.00 67.12 192 PRO A C 1
ATOM 1320 O O . PRO A 1 192 ? 29.921 -18.482 5.258 1.00 67.12 192 PRO A O 1
ATOM 1323 N N . ALA A 1 193 ? 31.766 -18.214 6.533 1.00 58.84 193 ALA A N 1
ATOM 1324 C CA . ALA A 1 193 ? 32.471 -17.375 5.577 1.00 58.84 193 ALA A CA 1
ATOM 1325 C C . ALA A 1 193 ? 32.559 -18.128 4.245 1.00 58.84 193 ALA A C 1
ATOM 1327 O O . ALA A 1 193 ? 33.002 -19.277 4.226 1.00 58.84 193 ALA A O 1
ATOM 1328 N N . ALA A 1 194 ? 32.089 -17.493 3.169 1.00 50.78 194 ALA A N 1
ATOM 1329 C CA . ALA A 1 194 ? 32.219 -18.027 1.825 1.00 50.78 194 ALA A CA 1
ATOM 1330 C C . ALA A 1 194 ? 33.706 -18.296 1.573 1.00 50.78 194 ALA A C 1
ATOM 1332 O O . ALA A 1 194 ? 34.514 -17.364 1.557 1.00 50.78 194 ALA A O 1
ATOM 1333 N N . GLN A 1 195 ? 34.064 -19.574 1.463 1.00 48.31 195 GLN A N 1
ATOM 1334 C CA . GLN A 1 195 ? 35.349 -19.956 0.912 1.00 48.31 195 GLN A CA 1
ATOM 1335 C C . GLN A 1 195 ? 35.302 -19.558 -0.562 1.00 48.31 195 GLN A C 1
ATOM 1337 O O . GLN A 1 195 ? 34.358 -19.889 -1.278 1.00 48.31 195 GLN A O 1
ATOM 1342 N N . ALA A 1 196 ? 36.253 -18.712 -0.950 1.00 48.59 196 ALA A N 1
ATOM 1343 C CA . ALA A 1 196 ? 36.508 -18.386 -2.337 1.00 48.59 196 ALA A CA 1
ATOM 1344 C C . ALA A 1 196 ? 37.172 -19.616 -2.954 1.00 48.59 196 ALA A C 1
ATOM 1346 O O . ALA A 1 196 ? 38.393 -19.738 -2.927 1.00 48.59 196 ALA A O 1
ATOM 1347 N N . ASP A 1 197 ? 36.344 -20.551 -3.405 1.00 45.03 197 ASP A N 1
ATOM 1348 C CA . ASP A 1 197 ? 36.787 -21.636 -4.260 1.00 45.03 197 ASP A CA 1
ATOM 1349 C C . ASP A 1 197 ? 36.704 -21.130 -5.702 1.00 45.03 197 ASP A C 1
ATOM 1351 O O . ASP A 1 197 ? 35.627 -20.899 -6.259 1.00 45.03 197 ASP A O 1
ATOM 1355 N N . ASP A 1 198 ? 37.888 -20.868 -6.251 1.00 55.94 198 ASP A N 1
ATOM 1356 C CA . ASP A 1 198 ? 38.143 -20.673 -7.669 1.00 55.94 198 ASP A CA 1
ATOM 1357 C C . ASP A 1 198 ? 37.808 -21.983 -8.402 1.00 55.94 198 ASP A C 1
ATOM 1359 O O . ASP A 1 198 ? 38.663 -22.854 -8.542 1.00 55.94 198 ASP A O 1
ATOM 1363 N N . ASP A 1 199 ? 36.560 -22.140 -8.847 1.00 52.44 199 ASP A N 1
ATOM 1364 C CA . ASP A 1 199 ? 36.165 -23.244 -9.727 1.00 52.44 199 ASP A CA 1
ATOM 1365 C C . ASP A 1 199 ? 35.738 -22.704 -11.095 1.00 52.44 199 ASP A C 1
ATOM 1367 O O . ASP A 1 199 ? 34.623 -22.230 -11.335 1.00 52.44 199 ASP A O 1
ATOM 1371 N N . GLU A 1 200 ? 36.708 -22.769 -12.001 1.00 61.00 200 GLU A N 1
ATOM 1372 C CA . GLU A 1 200 ? 36.548 -22.736 -13.444 1.00 61.00 200 GLU A CA 1
ATOM 1373 C C . GLU A 1 200 ? 35.556 -23.840 -13.849 1.00 61.00 200 GLU A C 1
ATOM 1375 O O . GLU A 1 200 ? 35.818 -25.031 -13.679 1.00 61.00 200 GLU A O 1
ATOM 1380 N N . SER A 1 201 ? 34.396 -23.473 -14.398 1.00 48.38 201 SER A N 1
ATOM 1381 C CA . SER A 1 201 ? 33.557 -24.441 -15.105 1.00 48.38 201 SER A CA 1
ATOM 1382 C C . SER A 1 201 ? 32.937 -23.865 -16.374 1.00 48.38 201 SER A C 1
ATOM 1384 O O . SER A 1 201 ? 32.588 -22.682 -16.419 1.00 48.38 201 SER A O 1
ATOM 1386 N N . PRO A 1 202 ? 32.883 -24.688 -17.437 1.00 56.06 202 PRO A N 1
ATOM 1387 C CA . PRO A 1 202 ? 32.737 -24.236 -18.807 1.00 56.06 202 PRO A CA 1
ATOM 1388 C C . PRO A 1 202 ? 31.274 -23.974 -19.166 1.00 56.06 202 PRO A C 1
ATOM 1390 O O . PRO A 1 202 ? 30.352 -24.463 -18.518 1.00 56.06 202 PRO A O 1
ATOM 1393 N N . ALA A 1 203 ? 31.096 -23.185 -20.225 1.00 53.44 203 ALA A N 1
ATOM 1394 C CA . ALA A 1 203 ? 29.814 -22.869 -20.833 1.00 53.44 203 ALA A CA 1
ATOM 1395 C C . ALA A 1 203 ? 28.979 -24.134 -21.083 1.00 53.44 203 ALA A C 1
ATOM 1397 O O . ALA A 1 203 ? 29.425 -25.040 -21.787 1.00 53.44 203 ALA A O 1
ATOM 1398 N N . ASP A 1 204 ? 27.771 -24.153 -20.521 1.00 50.78 204 ASP A N 1
ATOM 1399 C CA . ASP A 1 204 ? 26.746 -25.138 -20.837 1.00 50.78 204 ASP A CA 1
ATOM 1400 C C . ASP A 1 204 ? 25.534 -24.397 -21.418 1.00 50.78 204 ASP A C 1
ATOM 1402 O O . ASP A 1 204 ? 24.835 -23.631 -20.743 1.00 50.78 204 ASP A O 1
ATOM 1406 N N . ASP A 1 205 ? 25.348 -24.583 -22.722 1.00 52.97 205 ASP A N 1
ATOM 1407 C CA . ASP A 1 205 ? 24.303 -23.992 -23.547 1.00 52.97 205 ASP A CA 1
ATOM 1408 C C . ASP A 1 205 ? 22.983 -24.746 -23.316 1.00 52.97 205 ASP A C 1
ATOM 1410 O O . ASP A 1 205 ? 22.555 -25.587 -24.106 1.00 52.97 205 ASP A O 1
ATOM 1414 N N . GLY A 1 206 ? 22.325 -24.461 -22.192 1.00 43.59 206 GLY A N 1
ATOM 1415 C CA . GLY A 1 206 ? 21.061 -25.082 -21.798 1.00 43.59 206 GLY A CA 1
ATOM 1416 C C . GLY A 1 206 ? 19.872 -24.140 -21.944 1.00 43.59 206 GLY A C 1
ATOM 1417 O O . GLY A 1 206 ? 19.494 -23.450 -20.999 1.00 43.59 206 GLY A O 1
ATOM 1418 N N . ALA A 1 207 ? 19.249 -24.136 -23.121 1.00 53.09 207 ALA A N 1
ATOM 1419 C CA . ALA A 1 207 ? 17.986 -23.465 -23.411 1.00 53.09 207 ALA A CA 1
ATOM 1420 C C . ALA A 1 207 ? 16.835 -23.968 -22.507 1.00 53.09 207 ALA A C 1
ATOM 1422 O O . ALA A 1 207 ? 16.099 -24.888 -22.856 1.00 53.09 207 ALA A O 1
ATOM 1423 N N . GLY A 1 208 ? 16.658 -23.343 -21.342 1.00 42.00 208 GLY A N 1
ATOM 1424 C CA . GLY A 1 208 ? 15.486 -23.491 -20.479 1.00 42.00 208 GLY A CA 1
ATOM 1425 C C . GLY A 1 208 ? 14.477 -22.380 -20.750 1.00 42.00 208 GLY A C 1
ATOM 1426 O O . GLY A 1 208 ? 14.474 -21.359 -20.064 1.00 42.00 208 GLY A O 1
ATOM 1427 N N . GLY A 1 209 ? 13.640 -22.560 -21.774 1.00 45.09 209 GLY A N 1
ATOM 1428 C CA . GLY A 1 209 ? 12.528 -21.663 -22.075 1.00 45.09 209 GLY A CA 1
ATOM 1429 C C . GLY A 1 209 ? 11.560 -21.585 -20.895 1.00 45.09 209 GLY A C 1
ATOM 1430 O O . GLY A 1 209 ? 10.822 -22.527 -20.623 1.00 45.09 209 GLY A O 1
ATOM 1431 N N . SER A 1 210 ? 11.562 -20.452 -20.193 1.00 50.00 210 SER A N 1
ATOM 1432 C CA . SER A 1 210 ? 10.466 -20.080 -19.302 1.00 50.00 210 SER A CA 1
ATOM 1433 C C . SER A 1 210 ? 9.311 -19.618 -20.184 1.00 50.00 210 SER A C 1
ATOM 1435 O O . SER A 1 210 ? 9.346 -18.532 -20.765 1.00 50.00 210 SER A O 1
ATOM 1437 N N . ASP A 1 211 ? 8.319 -20.490 -20.345 1.00 56.16 211 ASP A N 1
ATOM 1438 C CA . ASP A 1 211 ? 7.095 -20.218 -21.089 1.00 56.16 211 ASP A CA 1
ATOM 1439 C C . ASP A 1 211 ? 6.241 -19.180 -20.342 1.00 56.16 211 ASP A C 1
ATOM 1441 O O . ASP A 1 211 ? 5.325 -19.480 -19.579 1.00 56.16 211 ASP A O 1
ATOM 1445 N N . TRP A 1 212 ? 6.570 -17.907 -20.551 1.00 58.69 212 TRP A N 1
ATOM 1446 C CA . TRP A 1 212 ? 5.773 -16.768 -20.100 1.00 58.69 212 TRP A CA 1
ATOM 1447 C C . TRP A 1 212 ? 4.455 -16.622 -20.875 1.00 58.69 212 TRP A C 1
ATOM 1449 O O . TRP A 1 212 ? 3.639 -15.769 -20.520 1.00 58.69 212 TRP A O 1
ATOM 1459 N N . ALA A 1 213 ? 4.220 -17.416 -21.928 1.00 55.97 213 ALA A N 1
ATOM 1460 C CA . ALA 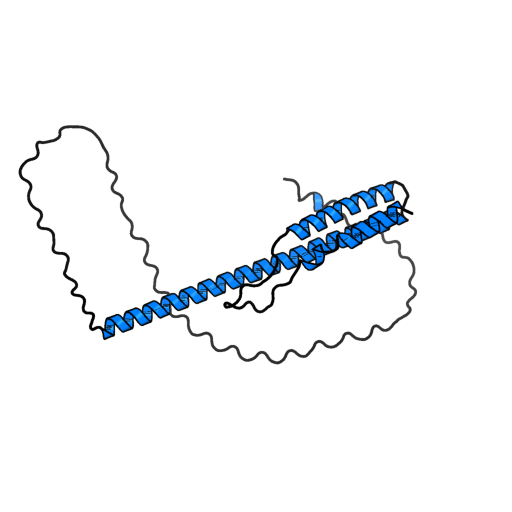A 1 213 ? 2.987 -17.346 -22.704 1.00 55.97 213 ALA A CA 1
ATOM 1461 C C . ALA A 1 213 ? 1.815 -18.051 -21.999 1.00 55.97 213 ALA A C 1
ATOM 1463 O O . ALA A 1 213 ? 0.660 -17.693 -22.249 1.00 55.97 213 ALA A O 1
ATOM 1464 N N . GLU A 1 214 ? 2.082 -18.982 -21.078 1.00 55.50 214 GLU A N 1
ATOM 1465 C CA . GLU A 1 214 ? 1.043 -19.677 -20.308 1.00 55.50 214 GLU A CA 1
ATOM 1466 C C . GLU A 1 214 ? 0.415 -18.771 -19.230 1.00 55.50 214 GLU A C 1
ATOM 1468 O O . GLU A 1 214 ? -0.805 -18.754 -19.068 1.00 55.50 214 GLU A O 1
ATOM 1473 N N . PHE A 1 215 ? 1.209 -17.885 -18.615 1.00 56.75 215 PHE A N 1
ATOM 1474 C CA . PHE A 1 215 ? 0.739 -16.905 -17.622 1.00 56.75 215 PHE A CA 1
ATOM 1475 C C . PHE A 1 215 ? -0.340 -15.946 -18.165 1.00 56.75 215 PHE A C 1
ATOM 1477 O O . PHE A 1 215 ? -1.223 -15.513 -17.428 1.00 56.75 215 PHE A O 1
ATOM 1484 N N . TRP A 1 216 ? -0.316 -15.620 -19.462 1.00 64.12 216 TRP A N 1
ATOM 1485 C CA . TRP A 1 216 ? -1.279 -14.686 -20.063 1.00 64.12 216 TRP A CA 1
ATOM 1486 C C . TRP A 1 216 ? -2.559 -15.345 -20.589 1.00 64.12 216 TRP A C 1
ATOM 1488 O O . TRP A 1 216 ? -3.505 -14.627 -20.927 1.00 64.12 216 TRP A O 1
ATOM 1498 N N . ARG A 1 217 ? -2.634 -16.682 -20.652 1.00 56.22 217 ARG A N 1
ATOM 1499 C CA . ARG A 1 217 ? -3.861 -17.383 -21.072 1.00 56.22 217 ARG A CA 1
ATOM 1500 C C . ARG A 1 217 ? -4.930 -17.431 -19.982 1.00 56.22 217 ARG A C 1
ATOM 1502 O O . ARG A 1 217 ? -6.104 -17.505 -20.318 1.00 56.22 217 ARG A O 1
ATOM 1509 N N . GLU A 1 218 ? -4.551 -17.299 -18.714 1.00 49.09 218 GLU A N 1
ATOM 1510 C CA . GLU A 1 218 ? -5.480 -17.331 -17.572 1.00 49.09 218 GLU A CA 1
ATOM 1511 C C . GLU A 1 218 ? -6.107 -15.965 -17.230 1.00 49.09 218 GLU A C 1
ATOM 1513 O O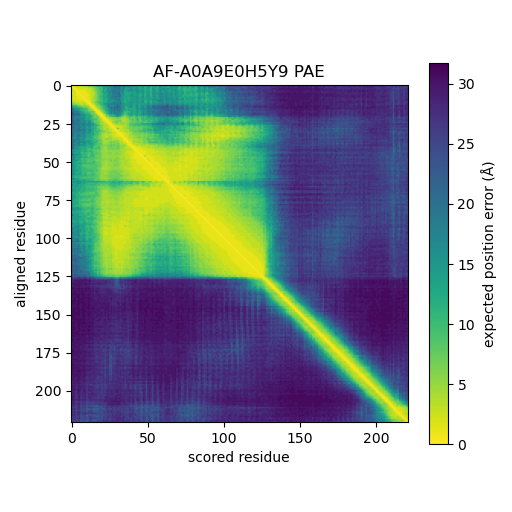 . GLU A 1 218 ? -6.984 -15.876 -16.375 1.00 49.09 218 GLU A O 1
ATOM 1518 N N . VAL A 1 219 ? -5.694 -14.887 -17.911 1.0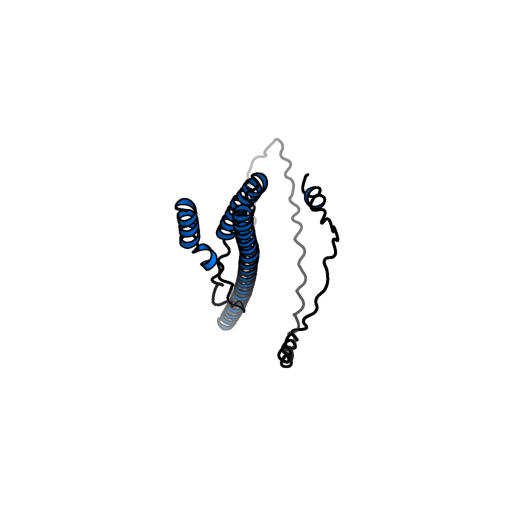0 57.66 219 VAL A N 1
ATOM 1519 C CA . VAL A 1 219 ? -6.083 -13.498 -17.581 1.00 57.66 219 VAL A CA 1
ATOM 1520 C C . VAL A 1 219 ? -7.031 -12.878 -18.620 1.00 57.66 219 VAL A C 1
ATOM 1522 O O . VAL A 1 219 ? -7.215 -11.661 -18.655 1.00 57.66 219 VAL A O 1
ATOM 1525 N N . LYS A 1 220 ? -7.683 -13.676 -19.474 1.00 44.97 220 LYS A N 1
ATOM 1526 C CA . LYS A 1 220 ? -8.794 -13.179 -20.305 1.00 44.97 220 LYS A CA 1
ATOM 1527 C C . LYS A 1 220 ? -10.117 -13.864 -19.932 1.00 44.97 220 LYS A C 1
ATOM 1529 O O . LYS A 1 220 ? -10.099 -15.075 -19.738 1.00 44.97 220 LYS A O 1
ATOM 1534 N N . PRO A 1 221 ? -11.215 -13.092 -19.794 1.00 51.75 221 PRO A N 1
ATOM 1535 C CA . PRO A 1 221 ? -12.542 -13.605 -19.453 1.00 51.75 221 PRO A CA 1
ATOM 1536 C C . PRO A 1 221 ? -13.143 -14.480 -20.557 1.00 51.75 221 PRO A C 1
ATOM 1538 O O . PRO A 1 221 ? -12.784 -14.270 -21.741 1.00 51.75 221 PRO A O 1
#

Secondary structure (DSSP, 8-state):
-HHHHHHHHHHHHSTTGGGG--PPPSS-BTTB-------THHHHHHHHHHHHHHHHHHHHHHTT-HHHHHHHHHHHHHHHHHHHHHHHHHHHHHHHHHHHHHHHHHHHHHHHHHHHHHHHHHHHHTT-----------------------------------PPP-PPPPP--PPPPPPPPPPPPPPPPPPPP------------------HHHHTTTT--

Mean predicted aligned error: 19.85 Å

pLDDT: mean 72.49, std 17.29, range [42.0, 96.88]

Radius of gyration: 36.08 Å; Cα contacts (8 Å, |Δi|>4): 109; chains: 1; bounding box: 111×42×81 Å

Nearest PDB structures (foldseek):
  9eon-assembly1_A  TM=5.282E-01  e=9.640E+00  Synechocystis sp. PCC 6803
  7o3x-assembly1_E  TM=4.285E-01  e=6.451E+00  Synechocystis sp. PCC 6803 substr. Kazusa
  9eom-assembly1_A-56  TM=4.489E-01  e=8.595E+00  Synechocystis sp. PCC 6803
  9eom-assembly1_A-58  TM=4.489E-01  e=8.595E+00  Synechocystis sp. PCC 6803
  9eom-assembly1_A-60  TM=4.489E-01  e=8.595E+00  Synechocystis sp. PCC 6803

Solvent-accessible surface area (backbone atoms only — not comparable to full-atom values): 14068 Å² total; per-residue (Å²): 111,74,66,61,55,50,54,52,51,50,55,66,70,61,60,67,59,76,76,54,66,44,63,52,70,78,80,77,45,76,91,50,83,69,80,38,46,60,68,59,63,57,29,51,51,26,42,52,49,14,49,55,27,38,55,50,12,53,54,29,45,73,67,73,38,56,69,65,12,50,54,29,38,53,51,12,51,51,24,41,52,48,18,55,53,40,47,55,40,22,51,52,25,48,51,49,48,52,52,35,51,52,46,44,51,56,50,51,52,52,52,51,53,51,50,51,51,54,51,50,53,49,41,60,73,70,63,62,75,71,80,79,70,74,78,67,79,73,80,82,77,83,81,87,83,79,83,86,83,83,80,82,91,77,92,78,80,79,83,82,80,75,77,77,82,81,76,76,80,78,73,82,78,73,82,78,74,84,78,74,83,78,71,83,77,75,76,81,78,74,77,76,79,82,76,86,73,90,72,90,76,76,94,73,94,72,89,76,81,76,71,67,70,61,72,61,66,79,75,60,135